Protein AF-0000000072511134 (afdb_homodimer)

Foldseek 3Di:
DPPPPPVPPPWDKDFDCVAADDVVLSCLQVVQDDAPDFPRSQVRSLVVCCVVPVQKDKHKDKDQQDDDDDDDADGKTWMDIHRMIMIMGIDGDPDD/DPPPPPVPPPWDKDFDCVAADDVVLVCLQSVQDDAPDFPRSQVRSQVVCCVVPVQKDKHKDKDQQDDDDDDDADGKTWMDIHRMIMIMGIDGDPDD

pLDDT: mean 87.99, std 18.8, range [30.86, 98.81]

Sequence (192 aa):
MTTLVQRDQEISLTFTDSKCNSKPLRDLIVQNVVREDALASKRAIHEASLSKFPDSTVDVICSGTGFTYLVSTTEHCEAQKDNVICFVYKRPLLRHMTTLVQRDQEISLTFTDSKCNSKPLRDLIVQNVVREDALASKRAIHEASLSKFPDSTVDVICSGTGFTYLVSTTEHCEAQKDNVICFVYKRPLLRH

InterPro domains:
  IPR007284 Ground-like domain [PF04155] (17-89)

Nearest PDB structures (foldseek):
  5fwz-assembly1_A-2  TM=6.368E-01  e=4.428E-02  Fasciola hepatica
  3dz3-assembly1_A  TM=2.806E-01  e=5.826E+00  Homo sapiens
  6zj3-assembly1_SM  TM=1.982E-01  e=3.922E+00  Euglena gracilis
  5fwz-assembly1_A-2  TM=6.371E-01  e=3.965E-02  Fasciola hepatica
  6zj3-assembly1_SM  TM=1.823E-01  e=4.365E+00  Euglena gracilis

Organism: Oesophagostomum dentatum (NCBI:txid61180)

Secondary structure (DSSP, 8-state):
------------EEEEEEEE--HHHHHHHHHHPPTT-HHHHHHHHHHHHHHH-TTEEEEEEEESS--EEE---SEEEEEEETTEEEEEEEEE----/------------EEEEEEEE--HHHHHHHHHHPPTT-HHHHHHHHHHHHHHH-TTEEEEEEEESS--EEE---SEEEEEEETTEEEEEEEEE----

Radius of gyration: 19.07 Å; Cα contacts (8 Å, |Δi|>4): 385; chains: 2; bounding box: 60×66×36 Å

Solvent-accessible surface area (backbone atoms only — not comparable to full-atom values): 10736 Å² total; per-residue (Å²): 134,82,78,73,73,71,74,76,72,76,81,45,74,47,70,48,70,91,48,32,77,31,69,71,51,42,50,46,46,70,74,32,60,41,84,74,29,32,64,59,16,40,53,42,33,48,58,53,39,54,72,75,36,72,69,39,45,68,30,34,37,18,13,64,83,50,71,46,72,50,69,91,67,89,36,32,18,35,42,28,45,66,47,21,35,35,40,37,36,46,41,74,52,81,78,125,134,82,78,72,72,71,75,76,74,76,82,44,75,46,70,48,69,90,48,32,79,31,69,70,52,42,51,46,46,70,74,32,59,40,83,75,29,32,66,58,16,40,52,43,32,48,58,53,38,55,72,75,35,73,70,38,44,67,30,35,37,18,12,64,82,50,70,45,72,49,72,91,68,90,37,34,19,36,40,29,45,66,48,20,36,35,42,38,36,46,42,74,52,81,78,127

Structure (mmCIF, N/CA/C/O backbone):
data_AF-0000000072511134-model_v1
#
loop_
_entity.id
_entity.type
_entity.pdbx_description
1 polymer 'Ground-like domain protein'
#
loop_
_atom_site.group_PDB
_atom_site.id
_atom_site.type_symbol
_atom_site.label_atom_id
_atom_site.label_alt_id
_atom_site.label_comp_id
_atom_site.label_asym_id
_atom_site.label_entity_id
_atom_site.label_seq_id
_atom_site.pdbx_PDB_ins_code
_atom_site.Cartn_x
_atom_site.Cartn_y
_atom_site.Cartn_z
_atom_site.occupancy
_atom_site.B_iso_or_equiv
_atom_site.auth_seq_id
_atom_site.auth_comp_id
_atom_site.auth_asym_id
_atom_site.auth_atom_id
_atom_site.pdbx_PDB_model_num
ATOM 1 N N . MET A 1 1 ? -35.438 32.125 13.125 1 32.84 1 MET A N 1
ATOM 2 C CA . MET A 1 1 ? -33.969 32.156 13.203 1 32.84 1 MET A CA 1
ATOM 3 C C . MET A 1 1 ? -33.438 30.75 13.422 1 32.84 1 MET A C 1
ATOM 5 O O . MET A 1 1 ? -33.594 30.156 14.492 1 32.84 1 MET A O 1
ATOM 9 N N . THR A 1 2 ? -33.562 29.812 12.391 1 38.47 2 THR A N 1
ATOM 10 C CA . THR A 1 2 ? -33.21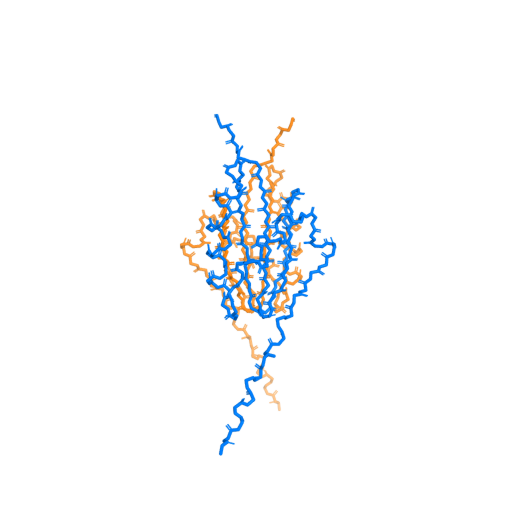9 28.391 12.445 1 38.47 2 THR A CA 1
ATOM 11 C C . THR A 1 2 ? -31.734 28.188 12.734 1 38.47 2 THR A C 1
ATOM 13 O O . THR A 1 2 ? -30.891 28.766 12.07 1 38.47 2 THR A O 1
ATOM 16 N N . THR A 1 3 ? -31.359 27.984 14.008 1 33.44 3 THR A N 1
ATOM 17 C CA . THR A 1 3 ? -29.984 27.688 14.422 1 33.44 3 THR A CA 1
ATOM 18 C C . THR A 1 3 ? -29.406 26.547 13.602 1 33.44 3 THR A C 1
ATOM 20 O O . THR A 1 3 ? -29.953 25.438 13.602 1 33.44 3 THR A O 1
ATOM 23 N N . LEU A 1 4 ? -28.812 26.859 12.461 1 34.53 4 LEU A N 1
ATOM 24 C CA . LEU A 1 4 ? -28.016 25.844 11.766 1 34.53 4 LEU A CA 1
ATOM 25 C C . LEU A 1 4 ? -26.969 25.25 12.695 1 34.53 4 LEU A C 1
ATOM 27 O O . LEU A 1 4 ? -26.141 25.969 13.25 1 34.53 4 LEU A O 1
ATOM 31 N N . VAL A 1 5 ? -27.312 24.344 13.523 1 37.94 5 VAL A N 1
ATOM 32 C CA . VAL A 1 5 ? -26.281 23.609 14.234 1 37.94 5 VAL A CA 1
ATOM 33 C C . VAL A 1 5 ? -25.219 23.141 13.25 1 37.94 5 VAL A C 1
ATOM 35 O O . VAL A 1 5 ? -25.531 22.484 12.242 1 37.94 5 VAL A O 1
ATOM 38 N N . GLN A 1 6 ? -24.328 24 12.836 1 38.12 6 GLN A N 1
ATOM 39 C CA . GLN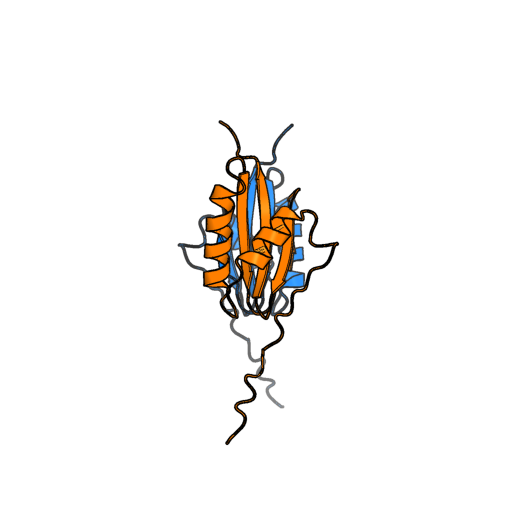 A 1 6 ? -23.141 23.453 12.18 1 38.12 6 GLN A CA 1
ATOM 40 C C . GLN A 1 6 ? -22.578 22.266 12.961 1 38.12 6 GLN A C 1
ATOM 42 O O . GLN A 1 6 ? -22.266 22.391 14.148 1 38.12 6 GLN A O 1
ATOM 47 N N . ARG A 1 7 ? -23.156 21.125 12.852 1 37.28 7 ARG A N 1
ATOM 48 C CA . ARG A 1 7 ? -22.531 19.938 13.422 1 37.28 7 ARG A CA 1
ATOM 49 C C . ARG A 1 7 ? -21.016 19.984 13.242 1 37.28 7 ARG A C 1
ATOM 51 O O . ARG A 1 7 ? -20.516 19.938 12.117 1 37.28 7 ARG A O 1
ATOM 58 N N . ASP A 1 8 ? -20.219 20.844 13.922 1 41.38 8 ASP A N 1
ATOM 59 C CA . ASP A 1 8 ? -18.766 20.812 14.016 1 41.38 8 ASP A CA 1
ATOM 60 C C . ASP A 1 8 ? -18.25 19.375 13.969 1 41.38 8 ASP A C 1
ATOM 62 O O . ASP A 1 8 ? -18.469 18.594 14.898 1 41.38 8 ASP A O 1
ATOM 66 N N . GLN A 1 9 ? -18.375 18.594 13.023 1 47.38 9 GLN A N 1
ATOM 67 C CA . GLN A 1 9 ? -17.984 17.203 12.891 1 47.38 9 GLN A CA 1
ATOM 68 C C . GLN A 1 9 ? -16.578 16.969 13.453 1 47.38 9 GLN A C 1
ATOM 70 O O . GLN A 1 9 ? -15.641 17.688 13.094 1 47.38 9 GLN A O 1
ATOM 75 N N . GLU A 1 10 ? -16.391 16.672 14.68 1 50.88 10 GLU A N 1
ATOM 76 C CA . GLU A 1 10 ? -15.164 16.359 15.414 1 50.88 10 GLU A CA 1
ATOM 77 C C . GLU A 1 10 ? -14.18 15.586 14.539 1 50.88 10 GLU A C 1
ATOM 79 O O . GLU A 1 10 ? -14.539 14.578 13.93 1 50.88 10 GLU A O 1
ATOM 84 N N . ILE A 1 11 ? -13.18 16.328 13.953 1 63.06 11 ILE A N 1
ATOM 85 C CA . ILE A 1 11 ? -12.023 15.727 13.305 1 63.06 11 ILE A CA 1
ATOM 86 C C . ILE A 1 11 ? -11.43 14.641 14.203 1 63.06 11 ILE A C 1
ATOM 88 O O . ILE A 1 11 ? -11.008 14.922 15.32 1 63.06 11 ILE A O 1
ATOM 92 N N . SER A 1 12 ? -11.75 13.336 13.875 1 79.31 12 SER A N 1
ATOM 93 C CA . SER A 1 12 ? -11.172 12.234 14.641 1 79.31 12 SER A CA 1
ATOM 94 C C . SER A 1 12 ? -9.836 11.797 14.055 1 79.31 12 SER A C 1
ATOM 96 O O . SER A 1 12 ? -9.727 11.523 12.859 1 79.31 12 SER A O 1
ATOM 98 N N . LEU A 1 13 ? -8.781 12.141 14.672 1 84.62 13 LEU A N 1
ATOM 99 C CA . LEU A 1 13 ? -7.438 11.68 14.344 1 84.62 13 LEU A CA 1
ATOM 100 C C . LEU A 1 13 ? -7.082 10.438 15.156 1 84.62 13 LEU A C 1
ATOM 102 O O . LEU A 1 13 ? -7.223 10.422 16.375 1 84.62 13 LEU A O 1
ATOM 106 N N . THR A 1 14 ? -6.816 9.383 14.406 1 88.31 14 THR A N 1
ATOM 107 C CA . THR A 1 14 ? -6.391 8.172 15.094 1 88.31 14 THR A CA 1
ATOM 108 C C . THR A 1 14 ? -5.113 7.617 14.477 1 88.31 14 THR A C 1
ATOM 110 O O . THR A 1 14 ? -4.914 7.703 13.266 1 88.31 14 THR A O 1
ATOM 113 N N . PHE A 1 15 ? -4.211 7.289 15.344 1 84.81 15 PHE A N 1
ATOM 114 C CA . PHE A 1 15 ? -3.031 6.52 14.961 1 84.81 15 PHE A CA 1
ATOM 115 C C . PHE A 1 15 ? -2.572 5.633 16.109 1 84.81 15 PHE A C 1
ATOM 117 O O . PHE A 1 15 ? -3.004 5.816 17.25 1 84.81 15 PHE A O 1
ATOM 124 N N . THR A 1 16 ? -1.854 4.574 15.719 1 83.5 16 THR A N 1
ATOM 125 C CA . THR A 1 16 ? -1.278 3.705 16.734 1 83.5 16 THR A CA 1
ATOM 126 C C . THR A 1 16 ? 0.241 3.65 16.609 1 83.5 16 THR A C 1
ATOM 128 O O . THR A 1 16 ? 0.775 3.668 15.5 1 83.5 16 THR A O 1
ATOM 131 N N . ASP A 1 17 ? 0.862 3.504 17.719 1 86.38 17 ASP A N 1
ATOM 132 C CA . ASP A 1 17 ? 2.32 3.512 17.766 1 86.38 17 ASP A CA 1
ATOM 133 C C . ASP A 1 17 ? 2.898 2.332 16.984 1 86.38 17 ASP A C 1
ATOM 135 O O . ASP A 1 17 ? 3.971 2.441 16.391 1 86.38 17 ASP A O 1
ATOM 139 N N . SER A 1 18 ? 2.203 1.332 17.016 1 88.19 18 SER A N 1
ATOM 140 C CA . SER A 1 18 ? 2.711 0.135 16.359 1 88.19 18 SER A CA 1
ATOM 141 C C . SER A 1 18 ? 2.699 0.296 14.844 1 88.19 18 SER A C 1
ATOM 143 O O . SER A 1 18 ? 3.395 -0.431 14.125 1 88.19 18 SER A O 1
ATOM 145 N N . LYS A 1 19 ? 1.959 1.241 14.391 1 95.44 19 LYS A N 1
ATOM 146 C CA . LYS A 1 19 ? 1.85 1.397 12.945 1 95.44 19 LYS A CA 1
ATOM 147 C C . LYS A 1 19 ? 2.441 2.727 12.492 1 95.44 19 LYS A C 1
ATOM 149 O O . LYS A 1 19 ? 2.205 3.164 11.359 1 95.44 19 LYS A O 1
ATOM 154 N N . CYS A 1 20 ? 3.158 3.363 13.438 1 97.5 20 CYS A N 1
ATOM 155 C CA . CYS A 1 20 ? 3.748 4.656 13.109 1 97.5 20 CYS A CA 1
ATOM 156 C C . CYS A 1 20 ? 5.035 4.887 13.891 1 97.5 20 CYS A C 1
ATOM 158 O O . CYS A 1 20 ? 5 5.109 15.102 1 97.5 20 CYS A O 1
ATOM 160 N N . ASN A 1 21 ? 6.164 4.957 13.102 1 97.31 21 ASN A N 1
ATOM 161 C CA . ASN A 1 21 ? 7.43 5.172 13.797 1 97.31 21 ASN A CA 1
ATOM 162 C C . ASN A 1 21 ? 8.078 6.488 13.375 1 97.31 21 ASN A C 1
ATOM 164 O O . ASN A 1 21 ? 9.281 6.688 13.594 1 97.31 21 ASN A O 1
ATOM 168 N N . SER A 1 22 ? 7.348 7.391 12.789 1 97.5 22 SER A N 1
ATOM 169 C CA . SER A 1 22 ? 7.875 8.656 12.281 1 97.5 22 SER A CA 1
ATOM 170 C C . SER A 1 22 ? 6.898 9.797 12.523 1 97.5 22 SER A C 1
ATOM 172 O O . SER A 1 22 ? 5.867 9.891 11.852 1 97.5 22 SER A O 1
ATOM 174 N N . LYS A 1 23 ? 7.199 10.703 13.453 1 96.44 23 LYS A N 1
ATOM 175 C CA . LYS A 1 23 ? 6.355 11.859 13.727 1 96.44 23 LYS A CA 1
ATOM 176 C C . LYS A 1 23 ? 6.242 12.758 12.5 1 96.44 23 LYS A C 1
ATOM 178 O O . LYS A 1 23 ? 5.152 13.211 12.148 1 96.44 23 LYS A O 1
ATOM 183 N N . PRO A 1 24 ? 7.375 12.953 11.719 1 97.88 24 PRO A N 1
ATOM 184 C CA . PRO A 1 24 ? 7.246 13.766 10.508 1 97.88 24 PRO A CA 1
ATOM 185 C C . PRO A 1 24 ? 6.262 13.172 9.5 1 97.88 24 PRO A C 1
ATOM 187 O O . PRO A 1 24 ? 5.512 13.914 8.852 1 97.88 24 PRO A O 1
ATOM 190 N N . LEU A 1 25 ? 6.246 11.906 9.398 1 98.44 25 LEU A N 1
ATOM 191 C CA . LEU A 1 25 ? 5.297 11.281 8.484 1 98.44 25 LEU A CA 1
ATOM 192 C C . LEU A 1 25 ? 3.873 11.383 9.023 1 98.44 25 LEU A C 1
ATOM 194 O O . LEU A 1 25 ? 2.93 11.609 8.258 1 98.44 25 LEU A O 1
ATOM 198 N N . ARG A 1 26 ? 3.758 11.242 10.297 1 97.38 26 ARG A N 1
ATOM 199 C CA . ARG A 1 26 ? 2.445 11.422 10.914 1 97.38 26 ARG A CA 1
ATOM 200 C C . ARG A 1 26 ? 1.898 12.82 10.633 1 97.38 26 ARG A C 1
ATOM 202 O O . ARG A 1 26 ? 0.746 12.969 10.227 1 97.38 26 ARG A O 1
ATOM 209 N N . ASP A 1 27 ? 2.734 13.766 10.852 1 97 27 ASP A N 1
ATOM 210 C CA . ASP A 1 27 ? 2.322 15.148 10.641 1 97 27 ASP A CA 1
ATOM 211 C C . ASP A 1 27 ? 1.962 15.398 9.18 1 97 27 ASP A C 1
ATOM 213 O O . ASP A 1 27 ? 0.998 16.109 8.883 1 97 27 ASP A O 1
ATOM 217 N N . LEU A 1 28 ? 2.768 14.836 8.312 1 98.12 28 LEU A N 1
ATOM 218 C CA . LEU A 1 28 ? 2.494 14.938 6.883 1 98.12 28 LEU A CA 1
ATOM 219 C C . LEU A 1 28 ? 1.089 14.438 6.562 1 98.12 28 LEU A C 1
ATOM 221 O O . LEU A 1 28 ? 0.345 15.094 5.832 1 98.12 28 LEU A O 1
ATOM 225 N N . ILE A 1 29 ? 0.708 13.312 7.137 1 98.06 29 ILE A N 1
ATOM 226 C CA . ILE A 1 29 ? -0.6 12.719 6.871 1 98.06 29 ILE A CA 1
ATOM 227 C C . ILE A 1 29 ? -1.697 13.617 7.441 1 98.06 29 ILE A C 1
ATOM 229 O O . ILE A 1 29 ? -2.604 14.039 6.715 1 98.06 29 ILE A O 1
ATOM 233 N N . VAL A 1 30 ? -1.573 13.992 8.633 1 95.44 30 VAL A N 1
ATOM 234 C CA . VAL A 1 30 ? -2.637 14.672 9.359 1 95.44 30 VAL A CA 1
ATOM 235 C C . VAL A 1 30 ? -2.889 16.047 8.75 1 95.44 30 VAL A C 1
ATOM 237 O O . VAL A 1 30 ? -4.031 16.516 8.688 1 95.44 30 VAL A O 1
ATOM 240 N N . GLN A 1 31 ? -1.901 16.609 8.25 1 96.88 31 GLN A N 1
ATOM 241 C CA . GLN A 1 31 ? -2 17.969 7.734 1 96.88 31 GLN A CA 1
ATOM 242 C C . GLN A 1 31 ? -2.584 17.984 6.324 1 96.88 31 GLN A C 1
ATOM 244 O O . GLN A 1 31 ? -3.021 19.016 5.836 1 96.88 31 GLN A O 1
ATOM 249 N N . ASN A 1 32 ? -2.6 16.828 5.641 1 97.94 32 ASN A N 1
ATOM 250 C CA . ASN A 1 32 ? -2.898 16.875 4.215 1 97.94 32 ASN A CA 1
ATOM 251 C C . ASN A 1 32 ? -4.066 15.969 3.848 1 97.94 32 ASN A C 1
ATOM 253 O O . ASN A 1 32 ? -4.488 15.922 2.691 1 97.94 32 ASN A O 1
ATOM 257 N N . VAL A 1 33 ? -4.625 15.312 4.84 1 97.44 33 VAL A N 1
ATOM 258 C CA . VAL A 1 33 ? -5.797 14.484 4.566 1 97.44 33 VAL A CA 1
ATOM 259 C C . VAL A 1 33 ? -6.988 15.375 4.227 1 97.44 33 VAL A C 1
ATOM 261 O O . VAL A 1 33 ? -7.238 16.375 4.906 1 97.44 33 VAL A O 1
ATOM 264 N N . VAL A 1 34 ? -7.645 15.008 3.184 1 96.25 34 VAL A N 1
ATOM 265 C CA . VAL A 1 34 ? -8.867 15.68 2.744 1 96.25 34 VAL A CA 1
ATOM 266 C C . VAL A 1 34 ? -10.086 14.875 3.197 1 96.25 34 VAL A C 1
ATOM 268 O O . VAL A 1 34 ? -10.18 13.672 2.941 1 96.25 34 VAL A O 1
ATOM 271 N N . ARG A 1 35 ? -10.992 15.5 3.805 1 92.5 35 ARG A N 1
ATOM 272 C CA . ARG A 1 35 ? -12.148 14.844 4.402 1 92.5 35 ARG A CA 1
ATOM 273 C C . ARG A 1 35 ? -12.883 13.977 3.377 1 92.5 35 ARG A C 1
ATOM 275 O O . ARG A 1 35 ? -13.234 14.461 2.299 1 92.5 35 ARG A O 1
ATOM 282 N N . GLU A 1 36 ? -13.008 12.766 3.709 1 92.62 36 GLU A N 1
ATOM 283 C CA . GLU A 1 36 ? -13.797 11.758 3.006 1 92.62 36 GLU A CA 1
ATOM 284 C C . GLU A 1 36 ? -13.305 11.578 1.572 1 92.62 36 GLU A C 1
ATOM 286 O O . GLU A 1 36 ? -14.094 11.242 0.68 1 92.62 36 GLU A O 1
ATOM 291 N N . ASP A 1 37 ? -12.125 11.859 1.264 1 96.62 37 ASP A N 1
ATOM 292 C CA . ASP A 1 37 ? -11.594 11.766 -0.093 1 96.62 37 ASP A CA 1
ATOM 293 C C . ASP A 1 37 ? -10.188 11.156 -0.094 1 96.62 37 ASP A C 1
ATOM 295 O O . ASP A 1 37 ? -9.195 11.875 -0.059 1 96.62 37 ASP A O 1
ATOM 299 N N . ALA A 1 38 ? -10.18 9.898 -0.189 1 97.69 38 ALA A N 1
ATOM 300 C CA . ALA A 1 38 ? -8.914 9.164 -0.143 1 97.69 38 ALA A CA 1
ATOM 301 C C . ALA A 1 38 ? -8.031 9.516 -1.338 1 97.69 38 ALA A C 1
ATOM 303 O O . ALA A 1 38 ? -6.809 9.617 -1.206 1 97.69 38 ALA A O 1
ATOM 304 N N . LEU A 1 39 ? -8.617 9.742 -2.504 1 97.69 39 LEU A N 1
ATOM 305 C CA . LEU A 1 39 ? -7.863 10.047 -3.715 1 97.69 39 LEU A CA 1
ATOM 306 C C . LEU A 1 39 ? -7.176 11.406 -3.598 1 97.69 39 LEU A C 1
ATOM 308 O O . LEU A 1 39 ? -5.988 11.531 -3.902 1 97.69 39 LEU A O 1
ATOM 312 N N . ALA A 1 40 ? -7.914 12.32 -3.154 1 98.38 40 ALA A N 1
ATOM 313 C CA . ALA A 1 40 ? -7.344 13.656 -2.984 1 98.38 40 ALA A CA 1
ATOM 314 C C . ALA A 1 40 ? -6.285 13.664 -1.884 1 98.38 40 ALA A C 1
ATOM 316 O O . ALA A 1 40 ? -5.273 14.359 -1.992 1 98.38 40 ALA A O 1
ATOM 317 N N . SER A 1 41 ? -6.543 12.938 -0.817 1 98.44 41 SER A N 1
ATOM 318 C CA . SER A 1 41 ? -5.578 12.859 0.277 1 98.44 41 SER A CA 1
ATOM 319 C C . SER A 1 41 ? -4.242 12.297 -0.202 1 98.44 41 SER A C 1
ATOM 321 O O . SER A 1 41 ? -3.188 12.852 0.108 1 98.44 41 SER A O 1
ATOM 323 N N . LYS A 1 42 ? -4.316 11.227 -0.939 1 98.69 42 LYS A N 1
ATOM 324 C CA . LYS A 1 42 ? -3.117 10.594 -1.478 1 98.69 42 LYS A CA 1
ATOM 325 C C . LYS A 1 42 ? -2.275 11.594 -2.27 1 98.69 42 LYS A C 1
ATOM 327 O O . LYS A 1 42 ? -1.062 11.688 -2.07 1 98.69 42 LYS A O 1
ATOM 332 N N . ARG A 1 43 ? -2.898 12.312 -3.152 1 98.62 43 ARG A N 1
ATOM 333 C CA . ARG A 1 43 ? -2.191 13.273 -3.992 1 98.62 43 ARG A CA 1
ATOM 334 C C . ARG A 1 43 ? -1.601 14.406 -3.154 1 98.62 43 ARG A C 1
ATOM 336 O O . ARG A 1 43 ? -0.439 14.781 -3.336 1 98.62 43 ARG A O 1
ATOM 343 N N . ALA A 1 44 ? -2.406 14.883 -2.234 1 98.75 44 ALA A N 1
ATOM 344 C CA . ALA A 1 44 ? -1.962 15.992 -1.394 1 98.75 44 ALA A CA 1
ATOM 345 C C . ALA A 1 44 ? -0.763 15.586 -0.541 1 98.75 44 ALA A C 1
ATOM 347 O O . ALA A 1 44 ? 0.204 16.344 -0.419 1 98.75 44 ALA A O 1
ATOM 348 N N . ILE A 1 45 ? -0.852 14.414 0.042 1 98.75 45 ILE A N 1
ATOM 349 C CA . ILE A 1 45 ? 0.229 13.922 0.888 1 98.75 45 ILE A CA 1
ATOM 350 C C . ILE A 1 45 ? 1.494 13.734 0.054 1 98.75 45 ILE A C 1
ATOM 352 O O . ILE A 1 45 ? 2.578 14.172 0.455 1 98.75 45 ILE A O 1
ATOM 356 N N . HIS A 1 46 ? 1.285 13.172 -1.052 1 98.69 46 HIS A N 1
ATOM 357 C CA . HIS A 1 46 ? 2.451 12.93 -1.895 1 98.69 46 HIS A CA 1
ATOM 358 C C . HIS A 1 46 ? 3.094 14.242 -2.336 1 98.69 46 HIS A C 1
ATOM 360 O O . HIS A 1 46 ? 4.316 14.391 -2.268 1 98.69 46 HIS A O 1
ATOM 366 N N . GLU A 1 47 ? 2.311 15.125 -2.773 1 98.62 47 GLU A N 1
ATOM 367 C CA . GLU A 1 47 ? 2.822 16.422 -3.227 1 98.62 47 GLU A CA 1
ATOM 368 C C . GLU A 1 47 ? 3.564 17.141 -2.105 1 98.62 47 GLU A C 1
ATOM 370 O O . GLU A 1 47 ? 4.656 17.672 -2.32 1 98.62 47 GLU A O 1
ATOM 375 N N . ALA A 1 48 ? 3.029 17.156 -0.975 1 98.75 48 ALA A N 1
ATOM 376 C CA . ALA A 1 48 ? 3.662 17.812 0.171 1 98.75 48 ALA A CA 1
ATOM 377 C C . ALA A 1 48 ? 4.977 17.125 0.531 1 98.75 48 ALA A C 1
ATOM 379 O O . ALA A 1 48 ? 5.918 17.781 0.985 1 98.75 48 ALA A O 1
ATOM 380 N N . SER A 1 49 ? 5.039 15.844 0.318 1 98.5 49 SER A N 1
ATOM 381 C CA . SER A 1 49 ? 6.227 15.078 0.7 1 98.5 49 SER A CA 1
ATOM 382 C C . SER A 1 49 ? 7.43 15.469 -0.153 1 98.5 49 SER A C 1
ATOM 384 O O . SER A 1 49 ? 8.57 15.398 0.308 1 98.5 49 SER A O 1
ATOM 386 N N . LEU A 1 50 ? 7.195 15.836 -1.377 1 97.38 50 LEU A N 1
ATOM 387 C CA . LEU A 1 50 ? 8.273 16.188 -2.297 1 97.38 50 LEU A CA 1
ATOM 388 C C . LEU A 1 50 ? 9.102 17.344 -1.75 1 97.38 50 LEU A C 1
ATOM 390 O O . LEU A 1 50 ? 10.32 17.375 -1.92 1 97.38 50 LEU A O 1
ATOM 394 N N . SER A 1 51 ? 8.422 18.234 -1.085 1 97.38 51 SER A N 1
ATOM 395 C CA . SER A 1 51 ? 9.125 19.375 -0.496 1 97.38 51 SER A CA 1
ATOM 396 C C . SER A 1 51 ? 9.672 19.031 0.883 1 97.38 51 SER A C 1
ATOM 398 O O . SER A 1 51 ? 10.766 19.484 1.251 1 97.38 51 SER A O 1
ATOM 400 N N . LYS A 1 52 ? 8.984 18.234 1.565 1 97.94 52 LYS A N 1
ATOM 401 C CA . LYS A 1 52 ? 9.344 17.953 2.949 1 97.94 52 LYS A CA 1
ATOM 402 C C . LYS A 1 52 ? 10.516 16.969 3.016 1 97.94 52 LYS A C 1
ATOM 404 O O . LYS A 1 52 ? 11.328 17.031 3.938 1 97.94 52 LYS A O 1
ATOM 409 N N . PHE A 1 53 ? 10.508 16.031 2.031 1 97.75 53 PHE A N 1
ATOM 410 C CA . PHE A 1 53 ? 11.539 14.992 2.02 1 97.75 53 PHE A CA 1
ATOM 411 C C . PHE A 1 53 ? 12.211 14.914 0.651 1 97.75 53 PHE A C 1
ATOM 413 O O . PHE A 1 53 ? 12.156 13.875 -0.01 1 97.75 53 PHE A O 1
ATOM 420 N N . PRO A 1 54 ? 13.047 15.867 0.305 1 96 54 PRO A N 1
ATOM 421 C CA . PRO A 1 54 ? 13.609 15.914 -1.049 1 96 54 PRO A CA 1
ATOM 422 C C . PRO A 1 54 ? 14.617 14.797 -1.305 1 96 54 PRO A C 1
ATOM 424 O O . PRO A 1 54 ? 14.867 14.438 -2.459 1 96 54 PRO A O 1
ATOM 427 N N . ASP A 1 55 ? 15.117 14.211 -0.246 1 96 55 ASP A N 1
ATOM 428 C CA . ASP A 1 55 ? 16.156 13.195 -0.414 1 96 55 ASP A CA 1
ATOM 429 C C . ASP A 1 55 ? 15.586 11.789 -0.239 1 96 55 ASP A C 1
ATOM 431 O O . ASP A 1 55 ? 16.328 10.836 0 1 96 55 ASP A O 1
ATOM 435 N N . SER A 1 56 ? 14.227 11.719 -0.318 1 96.44 56 SER A N 1
ATOM 436 C CA . SER A 1 56 ? 13.586 10.422 -0.097 1 96.44 56 SER A CA 1
ATOM 437 C C . SER A 1 56 ? 12.484 10.172 -1.122 1 96.44 56 SER A C 1
ATOM 439 O O . SER A 1 56 ? 11.906 11.117 -1.668 1 96.44 56 SER A O 1
ATOM 441 N N . THR A 1 57 ? 12.32 8.906 -1.418 1 95.25 57 THR A N 1
ATOM 442 C CA . THR A 1 57 ? 11.07 8.5 -2.061 1 95.25 57 THR A CA 1
ATOM 443 C C . THR A 1 57 ? 9.977 8.266 -1.022 1 95.25 57 THR A C 1
ATOM 445 O O . THR A 1 57 ? 10.219 7.625 0.004 1 95.25 57 THR A O 1
ATOM 448 N N . VAL A 1 58 ? 8.828 8.867 -1.349 1 97.75 58 VAL A N 1
ATOM 449 C CA . VAL A 1 58 ? 7.699 8.711 -0.438 1 97.75 58 VAL A CA 1
ATOM 450 C C . VAL A 1 58 ? 6.547 8.016 -1.157 1 97.75 58 VAL A C 1
ATOM 452 O O . VAL A 1 58 ? 6.082 8.484 -2.199 1 97.75 58 VAL A O 1
ATOM 455 N N . ASP A 1 59 ? 6.133 6.906 -0.614 1 98.19 59 ASP A N 1
ATOM 456 C CA . ASP A 1 59 ? 5 6.148 -1.141 1 98.19 59 ASP A CA 1
ATOM 457 C C . ASP A 1 59 ? 3.773 6.301 -0.245 1 98.19 59 ASP A C 1
ATOM 459 O O . ASP A 1 59 ? 3.898 6.367 0.98 1 98.19 59 ASP A O 1
ATOM 463 N N . VAL A 1 60 ? 2.604 6.387 -0.882 1 98.81 60 VAL A N 1
ATOM 464 C CA . VAL A 1 60 ? 1.369 6.691 -0.168 1 98.81 60 VAL A CA 1
ATOM 465 C C . VAL A 1 60 ? 0.278 5.703 -0.574 1 98.81 60 VAL A C 1
ATOM 467 O O . VAL A 1 60 ? 0.06 5.465 -1.764 1 98.81 60 VAL A O 1
ATOM 470 N N . ILE A 1 61 ? -0.388 5.148 0.383 1 98.62 61 ILE A N 1
ATOM 471 C CA . ILE A 1 61 ? -1.588 4.336 0.207 1 98.62 61 ILE A CA 1
ATOM 472 C C . ILE A 1 61 ? -2.725 4.906 1.053 1 98.62 61 ILE A C 1
ATOM 474 O O . ILE A 1 61 ? -2.539 5.199 2.236 1 98.62 61 ILE A O 1
ATOM 478 N N . CYS A 1 62 ? -3.932 5.086 0.458 1 98.56 62 CYS A N 1
ATOM 479 C CA . CYS A 1 62 ? -5.066 5.598 1.217 1 98.56 62 CYS A CA 1
ATOM 480 C C . CYS A 1 62 ? -6.344 4.836 0.874 1 98.56 62 CYS A C 1
ATOM 482 O O . CYS A 1 62 ? -6.473 4.301 -0.23 1 98.56 62 CYS A O 1
ATOM 484 N N . SER A 1 63 ? -7.242 4.828 1.804 1 97.81 63 SER A N 1
ATOM 485 C CA . SER A 1 63 ? -8.547 4.195 1.629 1 97.81 63 SER A CA 1
ATOM 486 C C . SER A 1 63 ? -9.586 4.801 2.561 1 97.81 63 SER A C 1
ATOM 488 O O . SER A 1 63 ? -9.242 5.367 3.602 1 97.81 63 SER A O 1
ATOM 490 N N . GLY A 1 64 ? -10.805 4.652 2.176 1 94.75 64 GLY A N 1
ATOM 491 C CA . GLY A 1 64 ? -11.906 5.051 3.041 1 94.75 64 GLY A CA 1
ATOM 492 C C . GLY A 1 64 ? -12.375 3.938 3.963 1 94.75 64 GLY A C 1
ATOM 493 O O . GLY A 1 64 ? -13.141 4.18 4.895 1 94.75 64 GLY A O 1
ATOM 494 N N . THR A 1 65 ? -12.117 2.65 3.785 1 89.12 65 THR A N 1
ATOM 495 C CA . THR A 1 65 ? -12.68 1.529 4.527 1 89.12 65 THR A CA 1
ATOM 496 C C . THR A 1 65 ? -11.578 0.661 5.125 1 89.12 65 THR A C 1
ATOM 498 O O . THR A 1 65 ? -11.852 -0.396 5.695 1 89.12 65 THR A O 1
ATOM 501 N N . GLY A 1 66 ? -10.344 0.925 4.922 1 90.31 66 GLY A N 1
ATOM 502 C CA . GLY A 1 66 ? -9.227 0.192 5.492 1 90.31 66 GLY A CA 1
ATOM 503 C C . GLY A 1 66 ? -8.555 -0.738 4.504 1 90.31 66 GLY A C 1
ATOM 504 O O . GLY A 1 66 ? -9.117 -1.043 3.449 1 90.31 66 GLY A O 1
ATOM 505 N N . PHE A 1 67 ? -7.461 -1.249 4.828 1 96.94 67 PHE A N 1
ATOM 506 C CA . PHE A 1 67 ? -6.621 -2.17 4.07 1 96.94 67 PHE A CA 1
ATOM 507 C C . PHE A 1 67 ? -5.613 -2.859 4.988 1 96.94 67 PHE A C 1
ATOM 509 O O . PHE A 1 67 ? -5.496 -2.508 6.164 1 96.94 67 PHE A O 1
ATOM 516 N N . THR A 1 68 ? -5.039 -3.926 4.465 1 97.75 68 THR A N 1
ATOM 517 C CA . THR A 1 68 ? -3.959 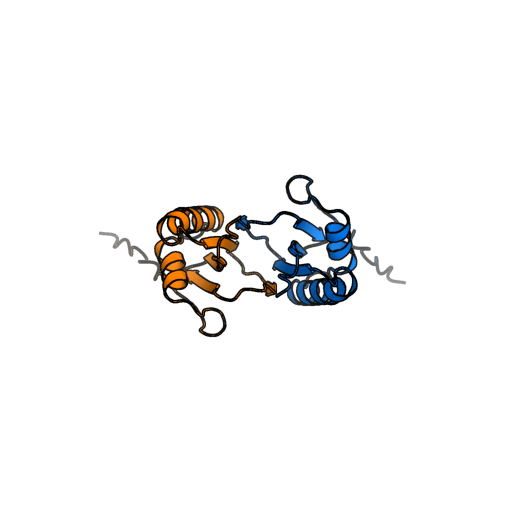-4.625 5.152 1 97.75 68 THR A CA 1
ATOM 518 C C . THR A 1 68 ? -2.705 -4.664 4.285 1 97.75 68 THR A C 1
ATOM 520 O O . THR A 1 68 ? -2.791 -4.613 3.057 1 97.75 68 THR A O 1
ATOM 523 N N . TYR A 1 69 ? -1.573 -4.723 4.961 1 98.12 69 TYR A N 1
ATOM 524 C CA . TYR A 1 69 ? -0.349 -4.656 4.172 1 98.12 69 TYR A CA 1
ATOM 525 C C . TYR A 1 69 ? 0.802 -5.352 4.887 1 98.12 69 TYR A C 1
ATOM 527 O O . TYR A 1 69 ? 0.789 -5.488 6.113 1 98.12 69 TYR A O 1
ATOM 535 N N . LEU A 1 70 ? 1.708 -5.855 4.125 1 97.81 70 LEU A N 1
ATOM 536 C CA . LEU A 1 70 ? 3.062 -6.258 4.492 1 97.81 70 LEU A CA 1
ATOM 537 C C . LEU A 1 70 ? 4.094 -5.562 3.609 1 97.81 70 LEU A C 1
ATOM 539 O O . LEU A 1 70 ? 4.289 -5.945 2.455 1 97.81 70 LEU A O 1
ATOM 543 N N . VAL A 1 71 ? 4.633 -4.465 4.184 1 95.75 71 VAL A N 1
ATOM 544 C CA . VAL A 1 71 ? 5.586 -3.648 3.441 1 95.75 71 VAL A CA 1
ATOM 545 C C . VAL A 1 71 ? 6.898 -3.559 4.211 1 95.75 71 VAL A C 1
ATOM 547 O O . VAL A 1 71 ? 6.906 -3.256 5.406 1 95.75 71 VAL A O 1
ATOM 550 N N . SER A 1 72 ? 7.906 -3.834 3.453 1 91.5 72 SER A N 1
ATOM 551 C CA . SER A 1 72 ? 9.227 -3.705 4.051 1 91.5 72 SER A CA 1
ATOM 552 C C . SER A 1 72 ? 9.703 -2.256 4.043 1 91.5 72 SER A C 1
ATOM 554 O O . SER A 1 72 ? 10.203 -1.764 3.031 1 91.5 72 SER A O 1
ATOM 556 N N . THR A 1 73 ? 9.602 -1.575 5.078 1 90.88 73 THR A N 1
ATOM 557 C CA . THR A 1 73 ? 10.008 -0.179 5.195 1 90.88 73 THR A CA 1
ATOM 558 C C . THR A 1 73 ? 10.641 0.087 6.559 1 90.88 73 THR A C 1
ATOM 560 O O . THR A 1 73 ? 10.375 -0.637 7.52 1 90.88 73 THR A O 1
ATOM 563 N N . THR A 1 74 ? 11.562 1.041 6.555 1 90.75 74 THR A N 1
ATOM 564 C CA . THR A 1 74 ? 12.211 1.385 7.816 1 90.75 74 THR A CA 1
ATOM 565 C C . THR A 1 74 ? 11.516 2.578 8.469 1 90.75 74 THR A C 1
ATOM 567 O O . THR A 1 74 ? 11.539 2.719 9.695 1 90.75 74 THR A O 1
ATOM 570 N N . GLU A 1 75 ? 10.953 3.416 7.766 1 97.12 75 GLU A N 1
ATOM 571 C CA . GLU A 1 75 ? 10.242 4.582 8.273 1 97.12 75 GLU A CA 1
ATOM 572 C C . GLU A 1 75 ? 8.836 4.672 7.676 1 97.12 75 GLU A C 1
ATOM 574 O O . GLU A 1 75 ? 8.68 4.727 6.453 1 97.12 75 GLU A O 1
ATOM 579 N N . HIS A 1 76 ? 7.84 4.703 8.57 1 98.25 76 HIS A N 1
ATOM 580 C CA . HIS A 1 76 ? 6.465 4.648 8.078 1 98.25 76 HIS A CA 1
ATOM 581 C C . HIS A 1 76 ? 5.492 5.207 9.117 1 98.25 76 HIS A C 1
ATOM 583 O O . HIS A 1 76 ? 5.848 5.363 10.289 1 98.25 76 HIS A O 1
ATOM 589 N N . CYS A 1 77 ? 4.266 5.504 8.609 1 98.56 77 CYS A N 1
ATOM 590 C CA . CYS A 1 77 ? 3.18 5.863 9.516 1 98.56 77 CYS A CA 1
ATOM 591 C C . CYS A 1 77 ? 1.824 5.578 8.883 1 98.56 77 CYS A C 1
ATOM 593 O O . CYS A 1 77 ? 1.596 5.914 7.719 1 98.56 77 CYS A O 1
ATOM 595 N N . GLU A 1 78 ? 0.994 4.918 9.633 1 98.06 78 GLU A N 1
ATOM 596 C CA . GLU A 1 78 ? -0.43 4.871 9.32 1 98.06 78 GLU A CA 1
ATOM 597 C C . GLU A 1 78 ? -1.229 5.801 10.227 1 98.06 78 GLU A C 1
ATOM 599 O O . GLU A 1 78 ? -1.043 5.793 11.445 1 98.06 78 GLU A O 1
ATOM 604 N N . ALA A 1 79 ? -2.045 6.559 9.664 1 96.81 79 ALA A N 1
ATOM 605 C CA . ALA A 1 79 ? -2.916 7.441 10.43 1 96.81 79 ALA A CA 1
ATOM 606 C C . ALA A 1 79 ? -4.281 7.586 9.766 1 96.81 79 ALA A C 1
ATOM 608 O O . ALA A 1 79 ? -4.414 7.371 8.562 1 96.81 79 ALA A O 1
ATOM 609 N N . GLN A 1 80 ? -5.223 7.84 10.57 1 94.75 80 GLN A N 1
ATOM 610 C CA . GLN A 1 80 ? -6.586 8.031 10.086 1 94.75 80 GLN A CA 1
ATOM 611 C C . GLN A 1 80 ? -7.137 9.391 10.516 1 94.75 80 GLN A C 1
ATOM 613 O O . GLN A 1 80 ? -6.93 9.82 11.648 1 94.75 80 GLN A O 1
ATOM 618 N N . LYS A 1 81 ? -7.652 10.023 9.625 1 92.75 81 LYS A N 1
ATOM 619 C CA . LYS A 1 81 ? -8.414 11.242 9.898 1 92.75 81 LYS A CA 1
ATOM 620 C C . LYS A 1 81 ? -9.789 11.188 9.234 1 92.75 81 LYS A C 1
ATOM 622 O O . LYS A 1 81 ? -9.891 11.016 8.016 1 92.75 81 LYS A O 1
ATOM 627 N N . ASP A 1 82 ? -10.75 11.219 10.094 1 87.19 82 ASP A N 1
ATOM 628 C CA . ASP A 1 82 ? -12.133 11.008 9.656 1 87.19 82 ASP A CA 1
ATOM 629 C C . ASP A 1 82 ? -12.297 9.641 9 1 87.19 82 ASP A C 1
ATOM 631 O O . ASP A 1 82 ? -11.992 8.617 9.617 1 87.19 82 ASP A O 1
ATOM 635 N N . ASN A 1 83 ? -12.648 9.508 7.801 1 89.88 83 ASN A N 1
ATOM 636 C CA . ASN A 1 83 ? -12.891 8.203 7.203 1 89.88 83 ASN A CA 1
ATOM 637 C C . ASN A 1 83 ? -11.812 7.844 6.188 1 89.88 83 ASN A C 1
ATOM 639 O O . ASN A 1 83 ? -12 6.945 5.363 1 89.88 83 ASN A O 1
ATOM 643 N N . VAL A 1 84 ? -10.734 8.633 6.371 1 96.38 84 VAL A N 1
ATOM 644 C CA . VAL A 1 84 ? -9.633 8.367 5.449 1 96.38 84 VAL A CA 1
ATOM 645 C C . VAL A 1 84 ? -8.445 7.793 6.219 1 96.38 84 VAL A C 1
ATOM 647 O O . VAL A 1 84 ? -8 8.375 7.207 1 96.38 84 VAL A O 1
ATOM 650 N N . ILE A 1 85 ? -8.016 6.613 5.797 1 96.94 85 ILE A N 1
ATOM 651 C CA . ILE A 1 85 ? -6.832 5.965 6.352 1 96.94 85 ILE A CA 1
ATOM 652 C C . ILE A 1 85 ? -5.695 6.008 5.332 1 96.94 85 ILE A C 1
ATOM 654 O O . ILE A 1 85 ? -5.875 5.621 4.176 1 96.94 85 ILE A O 1
ATOM 658 N N . CYS A 1 86 ? -4.574 6.508 5.73 1 98.38 86 CYS A N 1
ATOM 659 C CA . CYS A 1 86 ? -3.418 6.5 4.844 1 98.38 86 CYS A CA 1
ATOM 660 C C . CYS A 1 86 ? -2.213 5.863 5.523 1 98.38 86 CYS A C 1
ATOM 662 O O . CYS A 1 86 ? -2.016 6.027 6.727 1 98.38 86 CYS A O 1
ATOM 664 N N . PHE A 1 87 ? -1.496 5.148 4.773 1 98.44 87 PHE A N 1
ATOM 665 C CA . PHE A 1 87 ? -0.192 4.594 5.109 1 98.44 87 PHE A CA 1
ATOM 666 C C . PHE A 1 87 ? 0.9 5.203 4.238 1 98.44 87 PHE A C 1
ATOM 668 O O . PHE A 1 87 ? 0.789 5.211 3.012 1 98.44 87 PHE A O 1
ATOM 675 N N . VAL A 1 88 ? 1.905 5.785 4.914 1 98.75 88 VAL A N 1
ATOM 676 C CA . VAL A 1 88 ? 3.008 6.457 4.23 1 98.75 88 VAL A CA 1
ATOM 677 C C . VAL A 1 88 ? 4.34 5.879 4.707 1 98.75 88 VAL A C 1
ATOM 679 O O . VAL A 1 88 ? 4.527 5.637 5.902 1 98.75 88 VAL A O 1
ATOM 682 N N . TYR A 1 89 ? 5.203 5.668 3.75 1 98.06 89 TYR A N 1
ATOM 683 C CA . TYR A 1 89 ? 6.555 5.266 4.117 1 98.06 89 TYR A CA 1
ATOM 684 C C . TYR A 1 89 ? 7.582 5.891 3.182 1 98.06 89 TYR A C 1
ATOM 686 O O . TYR A 1 89 ? 7.246 6.324 2.076 1 98.06 89 TYR A O 1
ATOM 694 N N . LYS A 1 90 ? 8.703 6.055 3.672 1 96.56 90 LYS A N 1
ATOM 695 C CA . LYS A 1 90 ? 9.734 6.688 2.85 1 96.56 90 LYS A CA 1
ATOM 696 C C . LYS A 1 90 ? 11.016 5.863 2.844 1 96.56 90 LYS A C 1
ATOM 698 O O . LYS A 1 90 ? 11.281 5.109 3.779 1 96.56 90 LYS A O 1
ATOM 703 N N . ARG A 1 91 ? 11.719 5.984 1.765 1 93 91 ARG A N 1
ATOM 704 C CA . ARG A 1 91 ? 13.023 5.367 1.562 1 93 91 ARG A CA 1
ATOM 705 C C . ARG A 1 91 ? 14.023 6.371 0.989 1 93 91 ARG A C 1
ATOM 707 O O . ARG A 1 91 ? 13.633 7.301 0.275 1 93 91 ARG A O 1
ATOM 714 N N . PRO A 1 92 ? 15.297 6.09 1.34 1 91.38 92 PRO A N 1
ATOM 715 C CA . PRO A 1 92 ? 16.281 6.98 0.719 1 91.38 92 PRO A CA 1
ATOM 716 C C . PRO A 1 92 ? 16.312 6.855 -0.803 1 91.38 92 PRO A C 1
ATOM 718 O O . PRO A 1 92 ? 16.047 5.777 -1.343 1 91.38 92 PRO A O 1
ATOM 721 N N . LEU A 1 93 ? 16.547 7.988 -1.415 1 86.62 93 LEU A N 1
ATOM 722 C CA . LEU A 1 93 ? 16.734 7.938 -2.861 1 86.62 93 LEU A CA 1
ATOM 723 C C . LEU A 1 93 ? 17.984 7.164 -3.227 1 86.62 93 LEU A C 1
ATOM 725 O O . LEU A 1 93 ? 19.016 7.285 -2.553 1 86.62 93 LEU A O 1
ATOM 729 N N . LEU A 1 94 ? 17.75 6.168 -4.047 1 67.62 94 LEU A N 1
ATOM 730 C CA . LEU A 1 94 ? 18.969 5.488 -4.504 1 67.62 94 LEU A CA 1
ATOM 731 C C . LEU A 1 94 ? 19.828 6.418 -5.352 1 67.62 94 LEU A C 1
ATOM 733 O O . LEU A 1 94 ? 19.312 7.094 -6.25 1 67.62 94 LEU A O 1
ATOM 737 N N . ARG A 1 95 ? 20.828 7.086 -4.836 1 59.06 95 ARG A N 1
ATOM 738 C CA . ARG A 1 95 ? 21.781 7.891 -5.586 1 59.06 95 ARG A CA 1
ATOM 739 C C . ARG A 1 95 ? 22.594 7.027 -6.543 1 59.06 95 ARG A C 1
ATOM 741 O O . ARG A 1 95 ? 23.109 5.98 -6.152 1 59.06 95 ARG A O 1
ATOM 748 N N . HIS A 1 96 ? 22.188 6.961 -7.809 1 46.69 96 HIS A N 1
ATOM 749 C CA . HIS A 1 96 ? 23.203 6.496 -8.742 1 46.69 96 HIS A CA 1
ATOM 750 C C . HIS A 1 96 ? 24.344 7.488 -8.844 1 46.69 96 HIS A C 1
ATOM 752 O O . HIS A 1 96 ? 24.156 8.695 -8.68 1 46.69 96 HIS A O 1
ATOM 758 N N . MET B 1 1 ? -36.906 -33.844 -4.254 1 30.86 1 MET B N 1
ATOM 759 C CA . MET B 1 1 ? -35.469 -33.781 -4.629 1 30.86 1 MET B CA 1
ATOM 760 C C . MET B 1 1 ? -35.062 -32.344 -4.891 1 30.86 1 MET B C 1
ATOM 762 O O . MET B 1 1 ? -35.469 -31.75 -5.871 1 30.86 1 MET B O 1
ATOM 766 N N . THR B 1 2 ? -35 -31.484 -3.832 1 36.47 2 THR B N 1
ATOM 767 C CA . THR B 1 2 ? -34.75 -30.047 -3.896 1 36.47 2 THR B CA 1
ATOM 768 C C . THR B 1 2 ? -33.375 -29.75 -4.477 1 36.47 2 THR B C 1
ATOM 770 O O . THR B 1 2 ? -32.375 -30.312 -4.02 1 36.47 2 THR B O 1
ATOM 773 N N . THR B 1 3 ? -33.25 -29.5 -5.809 1 33 3 THR B N 1
ATOM 774 C CA . THR B 1 3 ? -32.031 -29.141 -6.5 1 33 3 THR B CA 1
ATOM 775 C C . THR B 1 3 ? -31.297 -28.016 -5.77 1 33 3 THR B C 1
ATOM 777 O O . THR B 1 3 ? -31.859 -26.938 -5.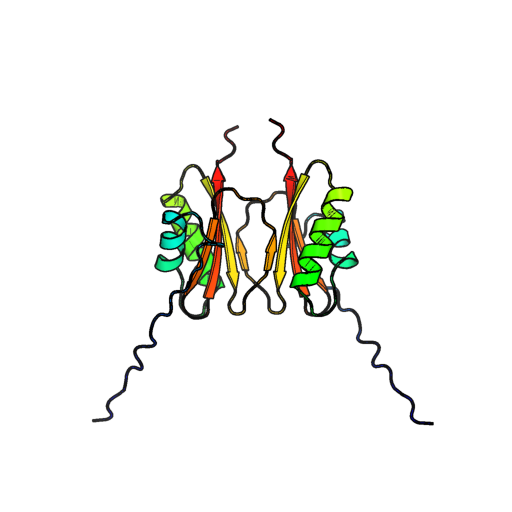562 1 33 3 THR B O 1
ATOM 780 N N . LEU B 1 4 ? -30.406 -28.359 -4.844 1 33.5 4 LEU B N 1
ATOM 781 C CA . LEU B 1 4 ? -29.484 -27.391 -4.266 1 33.5 4 LEU B CA 1
ATOM 782 C C . LEU B 1 4 ? -28.703 -26.672 -5.355 1 33.5 4 LEU B C 1
ATOM 784 O O . LEU B 1 4 ? -28.031 -27.312 -6.168 1 33.5 4 LEU B O 1
ATOM 788 N N . VAL B 1 5 ? -29.25 -25.734 -6 1 37.31 5 VAL B N 1
ATOM 789 C CA . VAL B 1 5 ? -28.438 -24.906 -6.895 1 37.31 5 VAL B CA 1
ATOM 790 C C . VAL B 1 5 ? -27.188 -24.438 -6.16 1 37.31 5 VAL B C 1
ATOM 792 O O . VAL B 1 5 ? -27.281 -23.828 -5.086 1 37.31 5 VAL B O 1
ATOM 795 N N . GLN B 1 6 ? -26.188 -25.281 -5.992 1 38.28 6 GLN B N 1
ATOM 796 C CA . GLN B 1 6 ? -24.906 -24.719 -5.605 1 38.28 6 GLN B CA 1
ATOM 797 C C . GLN B 1 6 ? -24.562 -23.484 -6.441 1 38.28 6 GLN B C 1
ATOM 799 O O . GLN B 1 6 ? -24.547 -23.547 -7.672 1 38.28 6 GLN B O 1
ATOM 804 N N . ARG B 1 7 ? -25.094 -22.359 -6.152 1 36.41 7 ARG B N 1
ATOM 805 C CA . ARG B 1 7 ? -24.656 -21.125 -6.812 1 36.41 7 ARG B CA 1
ATOM 806 C C . ARG B 1 7 ? -23.156 -21.125 -7.039 1 36.41 7 ARG B C 1
ATOM 808 O O . ARG B 1 7 ? -22.375 -21.062 -6.082 1 36.41 7 ARG B O 1
ATOM 815 N N . ASP B 1 8 ? -22.516 -21.969 -7.887 1 41.09 8 ASP B N 1
ATOM 816 C CA . ASP B 1 8 ? -21.125 -21.906 -8.344 1 41.09 8 ASP B CA 1
ATOM 817 C C . ASP B 1 8 ? -20.641 -20.453 -8.422 1 41.09 8 ASP B C 1
ATOM 819 O O . ASP B 1 8 ? -21.094 -19.688 -9.258 1 41.09 8 ASP B O 1
ATOM 823 N N . GLN B 1 9 ? -20.5 -19.688 -7.469 1 48.03 9 GLN B N 1
ATOM 824 C CA . GLN B 1 9 ? -20.125 -18.281 -7.426 1 48.03 9 GLN B CA 1
ATOM 825 C C . GLN B 1 9 ? -18.938 -17.984 -8.352 1 48.03 9 GLN B C 1
ATOM 827 O O . GLN B 1 9 ? -17.906 -18.656 -8.266 1 48.03 9 GLN B O 1
ATOM 832 N N . GLU B 1 10 ? -19.094 -17.688 -9.586 1 51.69 10 GLU B N 1
ATOM 833 C CA . GLU B 1 10 ? -18.156 -17.328 -10.641 1 51.69 10 GLU B CA 1
ATOM 834 C C . GLU B 1 10 ? -16.984 -16.5 -10.094 1 51.69 10 GLU B C 1
ATOM 836 O O . GLU B 1 10 ? -17.203 -15.508 -9.406 1 51.69 10 GLU B O 1
ATOM 841 N N . ILE B 1 11 ? -15.836 -17.203 -9.844 1 62.97 11 ILE B N 1
ATOM 842 C CA . ILE B 1 11 ? -14.57 -16.531 -9.555 1 62.97 11 ILE B CA 1
ATOM 843 C C . ILE B 1 11 ? -14.328 -15.414 -10.57 1 62.97 11 ILE B C 1
ATOM 845 O O . ILE B 1 11 ? -14.242 -15.68 -11.773 1 62.97 11 ILE B O 1
ATOM 849 N N . SER B 1 12 ? -14.57 -14.125 -10.141 1 80.25 12 SER B N 1
ATOM 850 C CA . SER B 1 12 ? -14.312 -13 -11.031 1 80.25 12 SER B CA 1
ATOM 851 C C . SER B 1 12 ? -12.891 -12.484 -10.867 1 80.25 12 SER B C 1
ATOM 853 O O . SER B 1 12 ? -12.445 -12.195 -9.75 1 80.25 12 SER B O 1
ATOM 855 N N . LEU B 1 13 ? -12.039 -12.766 -11.773 1 84.94 13 LEU B N 1
ATOM 856 C CA . LEU B 1 13 ? -10.695 -12.219 -11.859 1 84.94 13 LEU B CA 1
ATOM 857 C C . LEU B 1 13 ? -10.664 -10.969 -12.727 1 84.94 13 LEU B C 1
ATOM 859 O O . LEU B 1 13 ? -11.172 -10.977 -13.859 1 84.94 13 LEU B O 1
ATOM 863 N N . THR B 1 14 ? -10.258 -9.883 -12.094 1 89 14 THR B N 1
ATOM 864 C CA . THR B 1 14 ? -10.125 -8.656 -12.867 1 89 14 THR B CA 1
ATOM 865 C C . THR B 1 14 ? -8.75 -8.023 -12.648 1 89 14 THR B C 1
ATOM 867 O O . THR B 1 14 ? -8.203 -8.086 -11.547 1 89 14 THR B O 1
ATOM 870 N N . PHE B 1 15 ? -8.148 -7.664 -13.742 1 86 15 PHE B N 1
ATOM 871 C CA . PHE B 1 15 ? -6.945 -6.836 -13.711 1 86 15 PHE B CA 1
ATOM 872 C C . PHE B 1 15 ? -6.883 -5.934 -14.945 1 86 15 PHE B C 1
ATOM 874 O O . PHE B 1 15 ? -7.613 -6.148 -15.914 1 86 15 PHE B O 1
ATOM 881 N N . THR B 1 16 ? -6.141 -4.832 -14.766 1 83.81 16 THR B N 1
ATOM 882 C CA . THR B 1 16 ? -5.926 -3.945 -15.906 1 83.81 16 THR B CA 1
ATOM 883 C C . THR B 1 16 ? -4.438 -3.82 -16.219 1 83.81 16 THR B C 1
ATOM 885 O O . THR B 1 16 ? -3.607 -3.799 -15.312 1 83.81 16 THR B O 1
ATOM 888 N N . ASP B 1 17 ? -4.164 -3.676 -17.469 1 86.5 17 ASP B N 1
ATOM 889 C CA . ASP B 1 17 ? -2.781 -3.619 -17.922 1 86.5 17 ASP B CA 1
ATOM 890 C C . ASP B 1 17 ? -2.059 -2.404 -17.344 1 86.5 17 ASP B C 1
ATOM 892 O O . ASP B 1 17 ? -0.858 -2.461 -17.062 1 86.5 17 ASP B O 1
ATOM 896 N N . SER B 1 18 ? -2.787 -1.432 -17.172 1 88.44 18 SER B N 1
ATOM 897 C CA . SER B 1 18 ? -2.168 -0.204 -16.688 1 88.44 18 SER B CA 1
ATOM 898 C C . SER B 1 18 ? -1.735 -0.345 -15.234 1 88.44 18 SER B C 1
ATOM 900 O O . SER B 1 18 ? -0.898 0.421 -14.75 1 88.44 18 SER B O 1
ATOM 902 N N . LYS B 1 19 ? -2.268 -1.324 -14.594 1 95.5 19 LYS B N 1
ATOM 903 C CA . LYS B 1 19 ? -1.947 -1.467 -13.18 1 95.5 19 LYS B CA 1
ATOM 904 C C . LYS B 1 19 ? -1.182 -2.76 -12.914 1 95.5 19 LYS B C 1
ATOM 906 O O . LYS B 1 19 ? -1.058 -3.191 -11.766 1 95.5 19 LYS B O 1
ATOM 911 N N . CYS B 1 20 ? -0.742 -3.377 -14.031 1 97.56 20 CYS B N 1
ATOM 912 C CA . CYS B 1 20 ? -0.018 -4.637 -13.883 1 97.56 20 CYS B CA 1
ATOM 913 C C . CYS B 1 20 ? 0.997 -4.812 -15.008 1 97.56 20 CYS B C 1
ATOM 915 O O . CYS B 1 20 ? 0.622 -5.062 -16.156 1 97.56 20 CYS B O 1
ATOM 917 N N . ASN B 1 21 ? 2.301 -4.816 -14.586 1 97.38 21 ASN B N 1
ATOM 918 C CA . ASN B 1 21 ? 3.32 -4.973 -15.617 1 97.38 21 ASN B CA 1
ATOM 919 C C . ASN B 1 21 ? 4.133 -6.25 -15.414 1 97.38 21 ASN B C 1
ATOM 921 O O . ASN B 1 21 ? 5.23 -6.387 -15.961 1 97.38 21 ASN B O 1
ATOM 925 N N . SER B 1 22 ? 3.656 -7.188 -14.648 1 97.56 22 SER B N 1
ATOM 926 C CA . SER B 1 22 ? 4.375 -8.414 -14.32 1 97.56 22 SER B CA 1
ATOM 927 C C . SER B 1 22 ? 3.43 -9.609 -14.273 1 97.56 22 SER B C 1
ATOM 929 O O . SER B 1 22 ? 2.65 -9.758 -13.328 1 97.56 22 SER B O 1
ATOM 931 N N . LYS B 1 23 ? 3.477 -10.492 -15.266 1 96.5 23 LYS B N 1
ATOM 932 C CA . LYS B 1 23 ? 2.652 -11.703 -15.281 1 96.5 23 LYS B CA 1
ATOM 933 C C . LYS B 1 23 ? 2.949 -12.586 -14.078 1 96.5 23 LYS B C 1
ATOM 935 O O . LYS B 1 23 ? 2.029 -13.094 -13.43 1 96.5 23 LYS B O 1
ATOM 940 N N . PRO B 1 24 ? 4.27 -12.719 -13.656 1 97.94 24 PRO B N 1
ATOM 941 C CA . PRO B 1 24 ? 4.539 -13.523 -12.461 1 97.94 24 PRO B CA 1
ATOM 942 C C . PRO B 1 24 ? 3.861 -12.969 -11.211 1 97.94 24 PRO B C 1
ATOM 944 O O . PRO B 1 24 ? 3.369 -13.742 -10.383 1 97.94 24 PRO B O 1
ATOM 947 N N . LEU B 1 25 ? 3.816 -11.703 -11.117 1 98.44 25 LEU B N 1
ATOM 948 C CA . LEU B 1 25 ? 3.145 -11.125 -9.961 1 98.44 25 LEU B CA 1
ATOM 949 C C . LEU B 1 25 ? 1.634 -11.305 -10.062 1 98.44 25 LEU B C 1
ATOM 951 O O . LEU B 1 25 ? 0.967 -11.562 -9.062 1 98.44 25 LEU B O 1
ATOM 955 N N . ARG B 1 26 ? 1.146 -11.18 -11.25 1 97.44 26 ARG B N 1
ATOM 956 C CA . ARG B 1 26 ? -0.277 -11.438 -11.445 1 97.44 26 ARG B CA 1
ATOM 957 C C . ARG B 1 26 ? -0.646 -12.852 -11.031 1 97.44 26 ARG B C 1
ATOM 959 O O . ARG B 1 26 ? -1.617 -13.062 -10.305 1 97.44 26 ARG B O 1
ATOM 966 N N . ASP B 1 27 ? 0.126 -13.758 -11.484 1 97.06 27 ASP B N 1
ATOM 967 C CA . ASP B 1 27 ? -0.133 -15.156 -11.172 1 97.06 27 ASP B CA 1
ATOM 968 C C . ASP B 1 27 ? -0.038 -15.414 -9.672 1 97.06 27 ASP B C 1
ATOM 970 O O . ASP B 1 27 ? -0.835 -16.172 -9.109 1 97.06 27 ASP B O 1
ATOM 974 N N . LEU B 1 28 ? 0.963 -14.805 -9.07 1 98.12 28 LEU B N 1
ATOM 975 C CA . LEU B 1 28 ? 1.123 -14.906 -7.629 1 98.12 28 LEU B CA 1
ATOM 976 C C . LEU B 1 28 ? -0.153 -14.477 -6.91 1 98.12 28 LEU B C 1
ATOM 978 O O . LEU B 1 28 ? -0.613 -15.156 -5.992 1 98.12 28 LEU B O 1
ATOM 982 N N . ILE B 1 29 ? -0.752 -13.375 -7.344 1 98 29 ILE B N 1
ATOM 983 C CA . ILE B 1 29 ? -1.956 -12.852 -6.707 1 98 29 ILE B CA 1
ATOM 984 C C . ILE B 1 29 ? -3.121 -13.812 -6.938 1 98 29 ILE B C 1
ATOM 986 O O . ILE B 1 29 ? -3.75 -14.273 -5.984 1 98 29 ILE B O 1
ATOM 990 N N . VAL B 1 30 ? -3.328 -14.188 -8.109 1 95.44 30 VAL B N 1
ATOM 991 C CA . VAL B 1 30 ? -4.523 -14.93 -8.5 1 95.44 30 VAL B CA 1
ATOM 992 C C . VAL B 1 30 ? -4.52 -16.312 -7.855 1 95.44 30 VAL B C 1
ATOM 994 O O . VAL B 1 30 ? -5.57 -16.828 -7.469 1 95.44 30 VAL B O 1
ATOM 997 N N . GLN B 1 31 ? -3.408 -16.812 -7.672 1 96.88 31 GLN B N 1
ATOM 998 C CA . GLN B 1 31 ? -3.285 -18.172 -7.156 1 96.88 31 GLN B CA 1
ATOM 999 C C . GLN B 1 31 ? -3.43 -18.203 -5.641 1 96.88 31 GLN B C 1
ATOM 1001 O O . GLN B 1 31 ? -3.648 -19.266 -5.051 1 96.88 31 GLN B O 1
ATOM 1006 N N . ASN B 1 32 ? -3.303 -17.047 -4.961 1 98 32 ASN B N 1
ATOM 1007 C CA . ASN B 1 32 ? -3.17 -17.109 -3.51 1 98 32 ASN B CA 1
ATOM 1008 C C . ASN B 1 32 ? -4.227 -16.25 -2.814 1 98 32 ASN B C 1
ATOM 1010 O O . ASN B 1 32 ? -4.297 -16.219 -1.585 1 98 32 ASN B O 1
ATOM 1014 N N . VAL B 1 33 ? -5.07 -15.633 -3.604 1 97.44 33 VAL B N 1
ATOM 1015 C CA . VAL B 1 33 ? -6.152 -14.859 -2.998 1 97.44 33 VAL B CA 1
ATOM 1016 C C . VAL B 1 33 ? -7.148 -15.812 -2.334 1 97.44 33 VAL B C 1
ATOM 1018 O O . VAL B 1 33 ? -7.535 -16.828 -2.922 1 97.44 33 VAL B O 1
ATOM 1021 N N . VAL B 1 34 ? -7.492 -15.469 -1.143 1 96.19 34 VAL B N 1
ATOM 1022 C CA . VAL B 1 34 ? -8.5 -16.188 -0.376 1 96.19 34 VAL B CA 1
ATOM 1023 C C . VAL B 1 34 ? -9.836 -15.461 -0.453 1 96.19 34 VAL B C 1
ATOM 1025 O O . VAL B 1 34 ? -9.914 -14.266 -0.17 1 96.19 34 VAL B O 1
ATOM 1028 N N . ARG B 1 35 ? -10.852 -16.125 -0.769 1 92.44 35 ARG B N 1
ATOM 1029 C CA . ARG B 1 35 ? -12.164 -15.531 -1.007 1 92.44 35 ARG B CA 1
ATOM 1030 C C . ARG B 1 35 ? -12.609 -14.695 0.187 1 92.44 35 ARG B C 1
ATOM 1032 O O . ARG B 1 35 ? -12.617 -15.172 1.321 1 92.44 35 ARG B O 1
ATOM 1039 N N . GLU B 1 36 ? -12.875 -13.5 -0.096 1 92.44 36 GLU B N 1
ATOM 1040 C CA . GLU B 1 36 ? -13.484 -12.523 0.805 1 92.44 36 GLU B CA 1
ATOM 1041 C C . GLU B 1 36 ? -12.617 -12.305 2.039 1 92.44 36 GLU B C 1
ATOM 1043 O O . GLU B 1 36 ? -13.125 -12 3.119 1 92.44 36 GLU B O 1
ATOM 1048 N N . ASP B 1 37 ? -11.375 -12.539 1.995 1 96.62 37 ASP B N 1
ATOM 1049 C CA . ASP B 1 37 ? -10.484 -12.398 3.145 1 96.62 37 ASP B CA 1
ATOM 1050 C C . ASP B 1 37 ? -9.172 -11.719 2.746 1 96.62 37 ASP B C 1
ATOM 1052 O O . ASP B 1 37 ? -8.195 -12.391 2.412 1 96.62 37 ASP B O 1
ATOM 1056 N N . ALA B 1 38 ? -9.195 -10.453 2.846 1 97.75 38 ALA B N 1
ATOM 1057 C CA . ALA B 1 38 ? -8.039 -9.656 2.443 1 97.75 38 ALA B CA 1
ATOM 1058 C C . ALA B 1 38 ? -6.828 -9.953 3.33 1 97.75 38 ALA B C 1
ATOM 1060 O O . ALA B 1 38 ? -5.695 -10 2.852 1 97.75 38 ALA B O 1
ATOM 1061 N N . LEU B 1 39 ? -7.039 -10.195 4.613 1 97.75 39 LEU B N 1
ATOM 1062 C CA . LEU B 1 39 ? -5.953 -10.453 5.551 1 97.75 39 LEU B CA 1
ATOM 1063 C C . LEU B 1 39 ? -5.258 -11.773 5.23 1 97.75 39 LEU B C 1
ATOM 1065 O O . LEU B 1 39 ? -4.027 -11.844 5.176 1 97.75 39 LEU B O 1
ATOM 1069 N N . ALA B 1 40 ? -6.047 -12.727 5.008 1 98.38 40 ALA B N 1
ATOM 1070 C CA . ALA B 1 40 ? -5.484 -14.031 4.672 1 98.38 40 ALA B CA 1
ATOM 1071 C C . ALA B 1 40 ? -4.793 -14 3.312 1 98.38 40 ALA B C 1
ATOM 1073 O O . ALA B 1 40 ? -3.758 -14.641 3.119 1 98.38 40 ALA B O 1
ATOM 1074 N N . SER B 1 41 ? -5.379 -13.305 2.371 1 98.5 41 SER B N 1
ATOM 1075 C CA . SER B 1 41 ? -4.785 -13.188 1.045 1 98.5 41 SER B CA 1
ATOM 1076 C C . SER B 1 41 ? -3.396 -12.555 1.118 1 98.5 41 SER B C 1
ATOM 1078 O O . SER B 1 41 ? -2.449 -13.055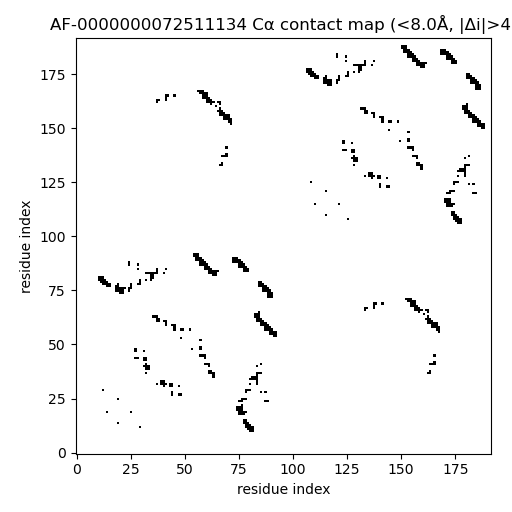 0.511 1 98.5 41 SER B O 1
ATOM 1080 N N . LYS B 1 42 ? -3.312 -11.477 1.847 1 98.69 42 LYS B N 1
ATOM 1081 C CA . LYS B 1 42 ? -2.041 -10.781 2.02 1 98.69 42 LYS B CA 1
ATOM 1082 C C . LYS B 1 42 ? -0.958 -11.734 2.527 1 98.69 42 LYS B C 1
ATOM 1084 O O . LYS B 1 42 ? 0.148 -11.766 1.984 1 98.69 42 LYS B O 1
ATOM 1089 N N . ARG B 1 43 ? -1.261 -12.477 3.551 1 98.62 43 ARG B N 1
ATOM 1090 C CA . ARG B 1 43 ? -0.291 -13.391 4.145 1 98.62 43 ARG B CA 1
ATOM 1091 C C . ARG B 1 43 ? 0.09 -14.492 3.166 1 98.62 43 ARG B C 1
ATOM 1093 O O . ARG B 1 43 ? 1.271 -14.805 3 1 98.62 43 ARG B O 1
ATOM 1100 N N . ALA B 1 44 ? -0.928 -15.016 2.516 1 98.75 44 ALA B N 1
ATOM 1101 C CA . ALA B 1 44 ? -0.689 -16.109 1.575 1 98.75 44 ALA B CA 1
ATOM 1102 C C . ALA B 1 44 ? 0.189 -15.648 0.414 1 98.75 44 ALA B C 1
ATOM 1104 O O . ALA B 1 44 ? 1.116 -16.359 0.014 1 98.75 44 ALA B O 1
ATOM 1105 N N . ILE B 1 45 ? -0.124 -14.484 -0.115 1 98.75 45 ILE B N 1
ATOM 1106 C CA . ILE B 1 45 ? 0.638 -13.945 -1.235 1 98.75 45 ILE B CA 1
ATOM 1107 C C . ILE B 1 45 ? 2.08 -13.688 -0.802 1 98.75 45 ILE B C 1
ATOM 1109 O O . ILE B 1 45 ? 3.021 -14.07 -1.503 1 98.75 45 ILE B O 1
ATOM 1113 N N . HIS B 1 46 ? 2.182 -13.125 0.327 1 98.69 46 HIS B N 1
ATOM 1114 C CA . HIS B 1 46 ? 3.527 -12.82 0.796 1 98.69 46 HIS B CA 1
ATOM 1115 C C . HIS B 1 46 ? 4.336 -14.086 1.028 1 98.69 46 HIS B C 1
ATOM 1117 O O . HIS B 1 46 ? 5.492 -14.18 0.609 1 98.69 46 HIS B O 1
ATOM 1123 N N . GLU B 1 47 ? 3.764 -15 1.668 1 98.62 47 GLU B N 1
ATOM 1124 C CA . GLU B 1 47 ? 4.453 -16.25 1.947 1 98.62 47 GLU B CA 1
ATOM 1125 C C . GLU B 1 47 ? 4.875 -16.953 0.657 1 98.62 47 GLU B C 1
ATOM 1127 O O . GLU B 1 47 ? 6.008 -17.422 0.543 1 98.62 47 GLU B O 1
ATOM 1132 N N . ALA B 1 48 ? 4.035 -17.016 -0.277 1 98.75 48 ALA B N 1
ATOM 1133 C CA . ALA B 1 48 ? 4.34 -17.641 -1.56 1 98.75 48 ALA B CA 1
ATOM 1134 C C . ALA B 1 48 ? 5.461 -16.891 -2.281 1 98.75 48 ALA B C 1
ATOM 1136 O O . ALA B 1 48 ? 6.258 -17.5 -2.996 1 98.75 48 ALA B O 1
ATOM 1137 N N . SER B 1 49 ? 5.516 -15.609 -2.096 1 98.5 49 SER B N 1
ATOM 1138 C CA . SER B 1 49 ? 6.5 -14.797 -2.801 1 98.5 49 SER B CA 1
ATOM 1139 C C . SER B 1 49 ? 7.918 -15.117 -2.336 1 98.5 49 SER B C 1
ATOM 1141 O O . SER B 1 49 ? 8.875 -14.992 -3.105 1 98.5 49 SER B O 1
ATOM 1143 N N . LEU B 1 50 ? 8.062 -15.484 -1.082 1 97.31 50 LEU B N 1
ATOM 1144 C CA . LEU B 1 50 ? 9.375 -15.773 -0.516 1 97.31 50 LEU B CA 1
ATOM 1145 C C . LEU B 1 50 ? 10.07 -16.891 -1.287 1 97.31 50 LEU B C 1
ATOM 1147 O O . LEU B 1 50 ? 11.289 -16.859 -1.479 1 97.31 50 LEU B O 1
ATOM 1151 N N . SER B 1 51 ? 9.281 -17.812 -1.741 1 97.31 51 SER B N 1
ATOM 1152 C CA . SER B 1 51 ? 9.836 -18.906 -2.516 1 97.31 51 SER B CA 1
ATOM 1153 C C . SER B 1 51 ? 9.945 -18.547 -3.994 1 97.31 51 SER B C 1
ATOM 1155 O O . SER B 1 51 ? 10.898 -18.953 -4.664 1 97.31 51 SER B O 1
ATOM 1157 N N . LYS B 1 52 ? 9.039 -17.812 -4.441 1 97.88 52 LYS B N 1
ATOM 1158 C CA . LYS B 1 52 ? 8.969 -17.516 -5.871 1 97.88 52 LYS B CA 1
ATOM 1159 C C . LYS B 1 52 ? 10.023 -16.484 -6.266 1 97.88 52 LYS B C 1
ATOM 1161 O O . LYS B 1 52 ? 10.539 -16.5 -7.383 1 97.88 52 LYS B O 1
ATOM 1166 N N . PHE B 1 53 ? 10.25 -15.523 -5.316 1 97.69 53 PHE B N 1
ATOM 1167 C CA . PHE B 1 53 ? 11.188 -14.445 -5.598 1 97.69 53 PHE B CA 1
ATOM 1168 C C . PHE B 1 53 ? 12.219 -14.32 -4.484 1 97.69 53 PHE B C 1
ATOM 1170 O O . PHE B 1 53 ? 12.305 -13.281 -3.82 1 97.69 53 PHE B O 1
ATOM 1177 N N . PRO B 1 54 ? 13.172 -15.234 -4.402 1 95.94 54 PRO B N 1
ATOM 1178 C CA . PRO B 1 54 ? 14.102 -15.242 -3.268 1 95.94 54 PRO B CA 1
ATOM 1179 C C . PRO B 1 54 ? 15.086 -14.07 -3.303 1 95.94 54 PRO B C 1
ATOM 1181 O O . PRO B 1 54 ? 15.641 -13.695 -2.266 1 95.94 54 PRO B O 1
ATOM 1184 N N . ASP B 1 55 ? 15.219 -13.453 -4.449 1 95.94 55 ASP B N 1
ATOM 1185 C CA . ASP B 1 55 ? 16.219 -12.391 -4.578 1 95.94 55 ASP B CA 1
ATOM 1186 C C . ASP B 1 55 ? 15.547 -11.016 -4.566 1 95.94 55 ASP B C 1
ATOM 1188 O O . ASP B 1 55 ? 16.156 -10.023 -4.988 1 95.94 55 ASP B O 1
ATOM 1192 N N . SER B 1 56 ? 14.258 -11 -4.105 1 96.44 56 SER B N 1
ATOM 1193 C CA . SER B 1 56 ? 13.516 -9.75 -4.121 1 96.44 56 SER B CA 1
ATOM 1194 C C . SER B 1 56 ? 12.742 -9.547 -2.82 1 96.44 56 SER B C 1
ATOM 1196 O O . SER B 1 56 ? 12.406 -10.516 -2.137 1 96.44 56 SER B O 1
ATOM 1198 N N . THR B 1 57 ? 12.609 -8.289 -2.484 1 95.25 57 THR B N 1
ATOM 1199 C CA . THR B 1 57 ? 11.586 -7.938 -1.508 1 95.25 57 THR B CA 1
ATOM 1200 C C . THR B 1 57 ? 10.227 -7.77 -2.186 1 95.25 57 THR B C 1
ATOM 1202 O O . THR B 1 57 ? 10.125 -7.121 -3.227 1 95.25 57 THR B O 1
ATOM 1205 N N . VAL B 1 58 ? 9.242 -8.438 -1.555 1 97.75 58 VAL B N 1
ATOM 1206 C CA . VAL B 1 58 ? 7.895 -8.344 -2.1 1 97.75 58 VAL B CA 1
ATOM 1207 C C . VAL B 1 58 ? 6.965 -7.703 -1.071 1 97.75 58 VAL B C 1
ATOM 1209 O O . VAL B 1 58 ? 6.852 -8.188 0.058 1 97.75 58 VAL B O 1
ATOM 1212 N N . ASP B 1 59 ? 6.355 -6.625 -1.464 1 98.19 59 ASP B N 1
ATOM 1213 C CA . ASP B 1 59 ? 5.387 -5.918 -0.626 1 98.19 59 ASP B CA 1
ATOM 1214 C C . ASP B 1 59 ? 3.963 -6.137 -1.129 1 98.19 59 ASP B C 1
ATOM 1216 O O . ASP B 1 59 ? 3.729 -6.199 -2.338 1 98.19 59 ASP B O 1
ATOM 1220 N N . VAL B 1 60 ? 3.029 -6.273 -0.177 1 98.81 60 VAL B N 1
ATOM 1221 C CA . VAL B 1 60 ? 1.659 -6.648 -0.506 1 98.81 60 VAL B CA 1
ATOM 1222 C C . VAL B 1 60 ? 0.683 -5.715 0.204 1 98.81 60 VAL B C 1
ATOM 1224 O O . VAL B 1 60 ? 0.805 -5.477 1.408 1 98.81 60 VAL B O 1
ATOM 1227 N N . ILE B 1 61 ? -0.25 -5.199 -0.508 1 98.62 61 ILE B N 1
ATOM 1228 C CA . ILE B 1 61 ? -1.389 -4.449 0.013 1 98.62 61 ILE B CA 1
ATOM 1229 C C . ILE B 1 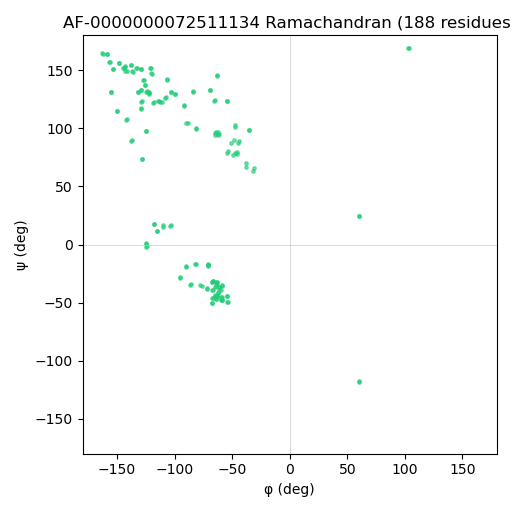61 ? -2.689 -5.086 -0.471 1 98.62 61 ILE B C 1
ATOM 1231 O O . ILE B 1 61 ? -2.84 -5.383 -1.659 1 98.62 61 ILE B O 1
ATOM 1235 N N . CYS B 1 62 ? -3.668 -5.316 0.441 1 98.56 62 CYS B N 1
ATOM 1236 C CA . CYS B 1 62 ? -4.945 -5.895 0.04 1 98.56 62 CYS B CA 1
ATOM 1237 C C . CYS B 1 62 ? -6.105 -5.195 0.741 1 98.56 62 CYS B C 1
ATOM 1239 O O . CYS B 1 62 ? -5.938 -4.652 1.835 1 98.56 62 CYS B O 1
ATOM 1241 N N . SER B 1 63 ? -7.223 -5.262 0.112 1 97.81 63 SER B N 1
ATOM 1242 C CA . SER B 1 63 ? -8.453 -4.688 0.659 1 97.81 63 SER B CA 1
ATOM 1243 C C . SER B 1 63 ? -9.688 -5.359 0.067 1 97.81 63 SER B C 1
ATOM 1245 O O . SER B 1 63 ? -9.625 -5.926 -1.026 1 97.81 63 SER B O 1
ATOM 1247 N N . GLY B 1 64 ? -10.75 -5.254 0.792 1 94.75 64 GLY B N 1
ATOM 1248 C CA . GLY B 1 64 ? -12.031 -5.715 0.278 1 94.75 64 GLY B CA 1
ATOM 1249 C C . GLY B 1 64 ? -12.797 -4.637 -0.47 1 94.75 64 GLY B C 1
ATOM 1250 O O . GLY B 1 64 ? -13.789 -4.926 -1.143 1 94.75 64 GLY B O 1
ATOM 1251 N N . THR B 1 65 ? -12.57 -3.336 -0.354 1 89 65 THR B N 1
ATOM 1252 C CA . THR B 1 65 ? -13.375 -2.25 -0.902 1 89 65 THR B CA 1
ATOM 1253 C C . THR B 1 65 ? -12.523 -1.336 -1.779 1 89 65 THR B C 1
ATOM 1255 O O . THR B 1 65 ? -13 -0.294 -2.238 1 89 65 THR B O 1
ATOM 1258 N N . GLY B 1 66 ? -11.281 -1.541 -1.948 1 90.12 66 GLY B N 1
ATOM 1259 C CA . GLY B 1 66 ? -10.406 -0.764 -2.814 1 90.12 66 GLY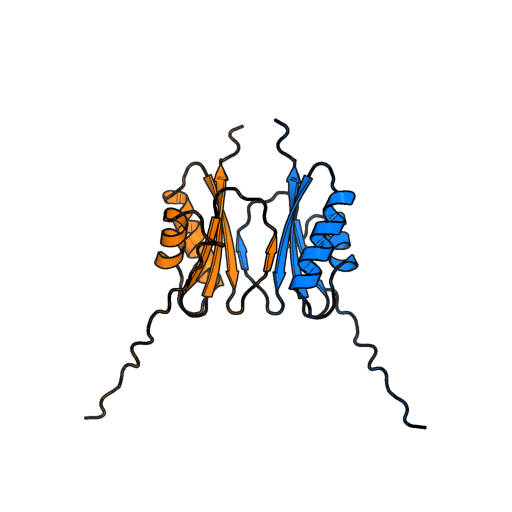 B CA 1
ATOM 1260 C C . GLY B 1 66 ? -9.531 0.212 -2.053 1 90.12 66 GLY B C 1
ATOM 1261 O O . GLY B 1 66 ? -9.789 0.506 -0.884 1 90.12 66 GLY B O 1
ATOM 1262 N N . PHE B 1 67 ? -8.602 0.764 -2.68 1 96.94 67 PHE B N 1
ATOM 1263 C CA . PHE B 1 67 ? -7.637 1.738 -2.193 1 96.94 67 PHE B CA 1
ATOM 1264 C C . PHE B 1 67 ? -6.977 2.471 -3.355 1 96.94 67 PHE B C 1
ATOM 1266 O O . PHE B 1 67 ? -7.18 2.113 -4.52 1 96.94 67 PHE B O 1
ATOM 1273 N N . THR B 1 68 ? -6.344 3.574 -3.012 1 97.69 68 THR B N 1
ATOM 1274 C CA . THR B 1 68 ? -5.543 4.324 -3.973 1 97.69 68 THR B CA 1
ATOM 1275 C C . THR B 1 68 ? -4.094 4.426 -3.506 1 97.69 68 THR B C 1
ATOM 1277 O O . THR B 1 68 ? -3.816 4.379 -2.305 1 97.69 68 THR B O 1
ATOM 1280 N N . TYR B 1 69 ? -3.197 4.543 -4.484 1 98.12 69 TYR B N 1
ATOM 1281 C CA . TYR B 1 69 ? -1.795 4.539 -4.078 1 98.12 69 TYR B CA 1
ATOM 1282 C C . TYR B 1 69 ? -0.935 5.289 -5.09 1 98.12 69 TYR B C 1
ATOM 1284 O O . TYR B 1 69 ? -1.308 5.414 -6.262 1 98.12 69 TYR B O 1
ATOM 1292 N N . LEU B 1 70 ? 0.12 5.848 -4.629 1 97.81 70 LEU B N 1
ATOM 1293 C CA . LEU B 1 70 ? 1.288 6.316 -5.367 1 97.81 70 LEU B CA 1
ATOM 1294 C C . LEU B 1 70 ? 2.564 5.68 -4.824 1 97.81 70 LEU B C 1
ATOM 1296 O O . LEU B 1 70 ? 3.07 6.086 -3.777 1 97.81 70 LEU B O 1
ATOM 1300 N N . VAL B 1 71 ? 2.973 4.602 -5.535 1 95.75 71 VAL B N 1
ATOM 1301 C CA . VAL B 1 71 ? 4.137 3.836 -5.105 1 95.75 71 VAL B CA 1
ATOM 1302 C C . VAL B 1 71 ? 5.18 3.807 -6.223 1 95.75 71 VAL B C 1
ATOM 1304 O O . VAL B 1 71 ? 4.859 3.492 -7.371 1 95.75 71 VAL B O 1
ATOM 1307 N N . SER B 1 72 ? 6.344 4.152 -5.781 1 91.31 72 SER B N 1
ATOM 1308 C CA . SER B 1 72 ? 7.449 4.098 -6.734 1 91.31 72 SER B CA 1
ATOM 1309 C C . SER B 1 72 ? 7.98 2.676 -6.879 1 91.31 72 SER B C 1
ATOM 1311 O O . SER B 1 72 ? 8.797 2.227 -6.074 1 91.31 72 SER B O 1
ATOM 1313 N N . THR B 1 73 ? 7.629 1.979 -7.855 1 90.88 73 THR B N 1
ATOM 1314 C CA . THR B 1 73 ? 8.062 0.609 -8.109 1 90.88 73 THR B CA 1
ATOM 1315 C C . THR B 1 73 ? 8.25 0.366 -9.602 1 90.88 73 THR B C 1
ATOM 1317 O O . THR B 1 73 ? 7.652 1.057 -10.43 1 90.88 73 THR B O 1
ATOM 1320 N N . THR B 1 74 ? 9.188 -0.524 -9.875 1 90.69 74 THR B N 1
ATOM 1321 C CA . THR B 1 74 ? 9.438 -0.838 -11.273 1 90.69 74 THR B CA 1
ATOM 1322 C C . THR B 1 74 ? 8.648 -2.076 -11.695 1 90.69 74 THR B C 1
ATOM 1324 O O . THR B 1 74 ? 8.32 -2.232 -12.875 1 90.69 74 THR B O 1
ATOM 1327 N N . GLU B 1 75 ? 8.359 -2.932 -10.852 1 97.12 75 GLU B N 1
ATOM 1328 C CA . GLU B 1 75 ? 7.598 -4.145 -11.141 1 97.12 75 GLU B CA 1
ATOM 1329 C C . GLU B 1 75 ? 6.438 -4.309 -10.164 1 97.12 75 GLU B C 1
ATOM 1331 O O . GLU B 1 75 ? 6.645 -4.363 -8.945 1 97.12 75 GLU B O 1
ATOM 1336 N N . HIS B 1 76 ? 5.227 -4.398 -10.727 1 98.31 76 HIS B N 1
ATOM 1337 C CA . HIS B 1 76 ? 4.051 -4.418 -9.859 1 98.31 76 HIS B CA 1
ATOM 1338 C C . HIS B 1 76 ? 2.852 -5.031 -10.57 1 98.31 76 HIS B C 1
ATOM 1340 O O . HIS B 1 76 ? 2.859 -5.18 -11.797 1 98.31 76 HIS B O 1
ATOM 1346 N N . CYS B 1 77 ? 1.824 -5.395 -9.734 1 98.56 77 CYS B N 1
ATOM 1347 C CA . CYS B 1 77 ? 0.542 -5.816 -10.281 1 98.56 77 CYS B CA 1
ATOM 1348 C C . CYS B 1 77 ? -0.583 -5.594 -9.281 1 98.56 77 CYS B C 1
ATOM 1350 O O . CYS B 1 77 ? -0.45 -5.938 -8.102 1 98.56 77 CYS B O 1
ATOM 1352 N N . GLU B 1 78 ? -1.63 -4.98 -9.758 1 98.06 78 GLU B N 1
ATOM 1353 C CA . GLU B 1 78 ? -2.902 -5 -9.047 1 98.06 78 GLU B CA 1
ATOM 1354 C C . GLU B 1 78 ? -3.883 -5.973 -9.688 1 98.06 78 GLU B C 1
ATOM 1356 O O . GLU B 1 78 ? -4.062 -5.965 -10.906 1 98.06 78 GLU B O 1
ATOM 1361 N N . ALA B 1 79 ? -4.457 -6.777 -8.922 1 96.88 79 ALA B N 1
ATOM 1362 C CA . ALA B 1 79 ? -5.469 -7.711 -9.414 1 96.88 79 ALA B CA 1
ATOM 1363 C C . ALA B 1 79 ? -6.574 -7.918 -8.383 1 96.88 79 ALA B C 1
ATOM 1365 O O . ALA B 1 79 ? -6.359 -7.715 -7.184 1 96.88 79 ALA B O 1
ATOM 1366 N N . GLN B 1 80 ? -7.695 -8.219 -8.883 1 94.81 80 GLN B N 1
ATOM 1367 C CA . GLN B 1 80 ? -8.852 -8.484 -8.031 1 94.81 80 GLN B CA 1
ATOM 1368 C C . GLN B 1 80 ? -9.422 -9.875 -8.289 1 94.81 80 GLN B C 1
ATOM 1370 O O . GLN B 1 80 ? -9.547 -10.297 -9.438 1 94.81 80 GLN B O 1
ATOM 1375 N N . LYS B 1 81 ? -9.625 -10.523 -7.297 1 92.94 81 LYS B N 1
ATOM 1376 C CA . LYS B 1 81 ? -10.359 -11.789 -7.34 1 92.94 81 LYS B CA 1
ATOM 1377 C C . LYS B 1 81 ? -11.477 -11.812 -6.305 1 92.94 81 LYS B C 1
ATOM 1379 O O . LYS B 1 81 ? -11.227 -11.617 -5.109 1 92.94 81 LYS B O 1
ATOM 1384 N N . ASP B 1 82 ? -12.664 -11.898 -6.852 1 87.44 82 ASP B N 1
ATOM 1385 C CA . ASP B 1 82 ? -13.859 -11.758 -6.031 1 87.44 82 ASP B CA 1
ATOM 1386 C C . ASP B 1 82 ? -13.914 -10.391 -5.352 1 87.44 82 ASP B C 1
ATOM 1388 O O . ASP B 1 82 ? -13.859 -9.359 -6.023 1 87.44 82 ASP B O 1
ATOM 1392 N N . ASN B 1 83 ? -13.891 -10.273 -4.098 1 89.94 83 ASN B N 1
ATOM 1393 C CA . ASN B 1 83 ? -14.016 -8.969 -3.455 1 89.94 83 ASN B CA 1
ATOM 1394 C C . ASN B 1 83 ? -12.703 -8.539 -2.801 1 89.94 83 ASN B C 1
ATOM 1396 O O . ASN B 1 83 ? -12.688 -7.613 -1.988 1 89.94 83 ASN B O 1
ATOM 1400 N N . VAL B 1 84 ? -11.688 -9.297 -3.264 1 96.38 84 VAL B N 1
ATOM 1401 C CA . VAL B 1 84 ? -10.391 -8.961 -2.697 1 96.38 84 VAL B CA 1
ATOM 1402 C C . VAL B 1 84 ? -9.508 -8.336 -3.773 1 96.38 84 VAL B C 1
ATOM 1404 O O . VAL B 1 84 ? -9.328 -8.906 -4.852 1 96.38 84 VAL B O 1
ATOM 1407 N N . ILE B 1 85 ? -9.047 -7.117 -3.484 1 96.94 85 ILE B N 1
ATOM 1408 C CA . ILE B 1 85 ? -8.109 -6.418 -4.352 1 96.94 85 ILE B CA 1
ATOM 1409 C C . ILE B 1 85 ? -6.723 -6.391 -3.707 1 96.94 85 ILE B C 1
ATOM 1411 O O . ILE B 1 85 ? -6.582 -6.008 -2.543 1 96.94 85 ILE B O 1
ATOM 1415 N N . CYS B 1 86 ? -5.719 -6.836 -4.426 1 98.38 86 CYS B N 1
ATOM 1416 C CA . CYS B 1 86 ? -4.355 -6.758 -3.908 1 98.38 86 CYS B CA 1
ATOM 1417 C C . CYS B 1 86 ? -3.436 -6.066 -4.906 1 98.38 86 CYS B C 1
ATOM 1419 O O . CYS B 1 86 ? -3.588 -6.23 -6.117 1 98.38 86 CYS B O 1
ATOM 1421 N N . PHE B 1 87 ? -2.582 -5.305 -4.395 1 98.44 87 PHE B N 1
ATOM 1422 C CA . PHE B 1 87 ? -1.459 -4.688 -5.09 1 98.44 87 PHE B CA 1
ATOM 1423 C C . PHE B 1 87 ? -0.135 -5.238 -4.578 1 98.44 87 PHE B C 1
ATOM 1425 O O . PHE B 1 87 ? 0.113 -5.246 -3.369 1 98.44 87 PHE B O 1
ATOM 1432 N N . VAL B 1 88 ? 0.659 -5.77 -5.516 1 98.75 88 VAL B N 1
ATOM 1433 C CA . VAL B 1 88 ? 1.943 -6.379 -5.188 1 98.75 88 VAL B CA 1
ATOM 1434 C C . VAL B 1 88 ? 3.049 -5.734 -6.02 1 98.75 88 VAL B C 1
ATOM 1436 O O . VAL B 1 88 ? 2.871 -5.488 -7.215 1 98.75 88 VAL B O 1
ATOM 1439 N N . TYR B 1 89 ? 4.137 -5.473 -5.359 1 98.06 89 TYR B N 1
ATOM 1440 C CA . TYR B 1 89 ? 5.301 -5 -6.098 1 98.06 89 TYR B CA 1
ATOM 1441 C C . TYR B 1 89 ? 6.586 -5.566 -5.508 1 98.06 89 TYR B C 1
ATOM 1443 O O . TYR B 1 89 ? 6.605 -6.012 -4.355 1 98.06 89 TYR B O 1
ATOM 1451 N N . LYS B 1 90 ? 7.539 -5.672 -6.305 1 96.62 90 LYS B N 1
ATOM 1452 C CA . LYS B 1 90 ? 8.789 -6.246 -5.816 1 96.62 90 LYS B CA 1
ATOM 1453 C C . LYS B 1 90 ? 9.977 -5.355 -6.172 1 96.62 90 LYS B C 1
ATOM 1455 O O . LYS B 1 90 ? 9.922 -4.598 -7.145 1 96.62 90 LYS B O 1
ATOM 1460 N N . ARG B 1 91 ? 10.953 -5.426 -5.355 1 93 91 ARG B N 1
ATOM 1461 C CA . ARG B 1 91 ? 12.234 -4.742 -5.527 1 93 91 ARG B CA 1
ATOM 1462 C C . ARG B 1 91 ? 13.398 -5.691 -5.27 1 93 91 ARG B C 1
ATOM 1464 O O . ARG B 1 91 ? 13.281 -6.637 -4.488 1 93 91 ARG B O 1
ATOM 1471 N N . PRO B 1 92 ? 14.508 -5.344 -5.957 1 91.31 92 PRO B N 1
ATOM 1472 C CA . PRO B 1 92 ? 15.672 -6.176 -5.648 1 91.31 92 PRO B CA 1
ATOM 1473 C C . PRO B 1 92 ? 16.109 -6.047 -4.191 1 91.31 92 PRO B C 1
ATOM 1475 O O . PRO B 1 92 ? 15.945 -4.988 -3.582 1 91.31 92 PRO B O 1
ATOM 1478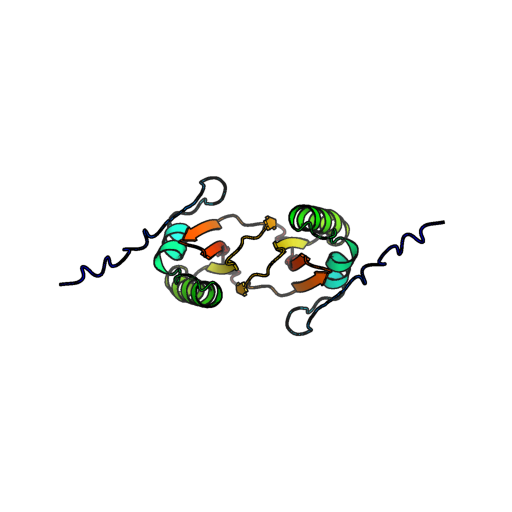 N N . LEU B 1 93 ? 16.594 -7.156 -3.682 1 86.62 93 LEU B N 1
ATOM 1479 C CA . LEU B 1 93 ? 17.172 -7.098 -2.34 1 86.62 93 LEU B CA 1
ATOM 1480 C C . LEU B 1 93 ? 18.422 -6.238 -2.322 1 86.62 93 LEU B C 1
ATOM 1482 O O . LEU B 1 93 ? 19.234 -6.289 -3.256 1 86.62 93 LEU B O 1
ATOM 1486 N N . LEU B 1 94 ? 18.359 -5.258 -1.463 1 67.38 94 LEU B N 1
ATOM 1487 C CA . LEU B 1 94 ? 19.594 -4.5 -1.348 1 67.38 94 LEU B CA 1
ATOM 1488 C C . LEU B 1 94 ? 20.719 -5.371 -0.784 1 67.38 94 LEU B C 1
ATOM 1490 O O . LEU B 1 94 ? 20.516 -6.074 0.208 1 67.38 94 LEU B O 1
ATOM 1494 N N . ARG B 1 95 ? 21.547 -5.996 -1.577 1 58.97 95 ARG B N 1
ATOM 1495 C CA . ARG B 1 95 ? 22.719 -6.746 -1.14 1 58.97 95 ARG B CA 1
ATOM 1496 C C . ARG B 1 95 ? 23.719 -5.836 -0.432 1 58.97 95 ARG B C 1
ATOM 1498 O O . ARG B 1 95 ? 24.031 -4.754 -0.93 1 58.97 95 ARG B O 1
ATOM 1505 N N . HIS B 1 96 ? 23.672 -5.805 0.909 1 46.88 96 HIS B N 1
ATOM 1506 C CA . HIS B 1 96 ? 24.891 -5.281 1.528 1 46.88 96 HIS B CA 1
ATOM 1507 C C . HIS B 1 96 ? 26.078 -6.207 1.277 1 46.88 96 HIS B C 1
ATOM 1509 O O . HIS B 1 96 ? 25.906 -7.422 1.141 1 46.88 96 HIS B O 1
#